Protein AF-A0A8S8YJP7-F1 (afdb_monomer_lite)

Structure (mmCIF, N/CA/C/O backbone):
data_AF-A0A8S8YJP7-F1
#
_entry.id   AF-A0A8S8YJP7-F1
#
loop_
_atom_site.group_PDB
_atom_site.id
_atom_site.type_symbol
_atom_site.label_atom_id
_atom_site.label_alt_id
_atom_site.label_comp_id
_atom_site.label_asym_id
_atom_site.label_entity_id
_atom_site.label_seq_id
_atom_site.pdbx_PDB_ins_code
_atom_site.Cartn_x
_atom_site.Cartn_y
_atom_site.Cartn_z
_atom_site.occupancy
_atom_site.B_iso_or_equiv
_atom_site.auth_seq_id
_atom_site.auth_comp_id
_atom_site.auth_asym_id
_atom_site.auth_atom_id
_atom_site.pdbx_PDB_model_num
ATOM 1 N N . MET A 1 1 ? -20.385 4.324 0.993 1.00 85.31 1 MET A N 1
ATOM 2 C CA . MET A 1 1 ? -20.372 3.186 0.046 1.00 85.31 1 MET A CA 1
ATOM 3 C C . MET A 1 1 ? -21.591 2.316 0.302 1.00 85.31 1 MET A C 1
ATOM 5 O O . MET A 1 1 ? -22.178 2.442 1.375 1.00 85.31 1 MET A O 1
ATOM 9 N N . LYS A 1 2 ? -21.982 1.485 -0.664 1.00 89.69 2 LYS A N 1
ATOM 10 C CA . LYS A 1 2 ? -23.084 0.523 -0.528 1.00 89.69 2 LYS A CA 1
ATOM 11 C C . LYS A 1 2 ? -22.597 -0.898 -0.777 1.00 89.69 2 LYS A C 1
ATOM 13 O O . LYS A 1 2 ? -21.467 -1.079 -1.231 1.00 89.69 2 LYS A O 1
ATOM 18 N N . ILE A 1 3 ? -23.437 -1.878 -0.471 1.00 89.50 3 ILE A N 1
ATOM 19 C CA . ILE A 1 3 ? -23.124 -3.296 -0.626 1.00 89.50 3 ILE A CA 1
ATOM 20 C C . ILE A 1 3 ? -24.156 -3.905 -1.578 1.00 89.50 3 ILE A C 1
ATOM 22 O O . ILE A 1 3 ? -25.351 -3.655 -1.428 1.00 89.50 3 ILE A O 1
ATOM 26 N N . ASP A 1 4 ? -23.706 -4.636 -2.595 1.00 90.12 4 ASP A N 1
ATOM 27 C CA . ASP A 1 4 ? -24.609 -5.375 -3.484 1.00 90.12 4 ASP A CA 1
ATOM 28 C C . ASP A 1 4 ? -25.004 -6.747 -2.903 1.00 90.12 4 ASP A C 1
ATOM 30 O O . ASP A 1 4 ? -24.556 -7.153 -1.829 1.00 90.12 4 ASP A O 1
ATOM 34 N N . GLN A 1 5 ? -25.866 -7.472 -3.618 1.00 87.62 5 GLN A N 1
ATOM 35 C CA . GLN A 1 5 ? -26.376 -8.783 -3.194 1.00 87.62 5 GLN A CA 1
ATOM 36 C C . GLN A 1 5 ? -25.282 -9.861 -3.079 1.00 87.62 5 GLN A C 1
ATOM 38 O O . GLN A 1 5 ? -25.470 -10.853 -2.379 1.00 87.62 5 GLN A O 1
ATOM 43 N N . GLU A 1 6 ? -24.126 -9.660 -3.718 1.00 89.00 6 GLU A N 1
ATOM 44 C CA . GLU A 1 6 ? -22.964 -10.556 -3.654 1.00 89.00 6 GLU A CA 1
ATOM 45 C C . GLU A 1 6 ? -21.986 -10.166 -2.533 1.00 89.00 6 GLU A C 1
ATOM 47 O O . GLU A 1 6 ? -20.863 -10.674 -2.454 1.00 89.00 6 GLU A O 1
ATOM 52 N N . ALA A 1 7 ? -22.407 -9.254 -1.653 1.00 89.88 7 ALA A N 1
ATOM 53 C CA . ALA A 1 7 ? -21.596 -8.668 -0.601 1.00 89.88 7 ALA A CA 1
ATOM 54 C C . ALA A 1 7 ? -20.347 -7.941 -1.131 1.00 89.88 7 ALA A C 1
ATOM 56 O O . ALA A 1 7 ? -19.315 -7.895 -0.459 1.00 89.88 7 ALA A O 1
ATOM 57 N N . ARG A 1 8 ? -20.407 -7.358 -2.333 1.00 91.19 8 ARG A N 1
ATOM 58 C CA . ARG A 1 8 ? -19.328 -6.526 -2.874 1.00 91.19 8 ARG A CA 1
ATOM 59 C C . ARG A 1 8 ? -19.568 -5.059 -2.545 1.00 91.19 8 ARG A C 1
ATOM 61 O O . ARG A 1 8 ? -20.683 -4.543 -2.610 1.00 91.19 8 ARG A O 1
ATOM 68 N N . LEU A 1 9 ? -18.486 -4.368 -2.219 1.00 91.62 9 LEU A N 1
ATOM 69 C CA . LEU A 1 9 ? -18.468 -2.942 -1.957 1.00 91.62 9 LEU A CA 1
ATOM 70 C C . LEU A 1 9 ? -18.620 -2.168 -3.273 1.00 91.62 9 LEU A C 1
ATOM 72 O O . LEU A 1 9 ? -17.829 -2.328 -4.204 1.00 91.62 9 LEU A O 1
ATOM 76 N N . ARG A 1 10 ? -19.629 -1.300 -3.343 1.00 91.19 10 ARG A N 1
ATOM 77 C CA . ARG A 1 10 ? -19.978 -0.514 -4.531 1.00 91.19 10 ARG A CA 1
ATOM 78 C C . ARG A 1 10 ? -20.112 0.973 -4.217 1.00 91.19 10 ARG A C 1
ATOM 80 O O . ARG A 1 10 ? -20.372 1.394 -3.084 1.00 91.19 10 ARG A O 1
ATOM 87 N N . HIS A 1 11 ? -19.971 1.778 -5.267 1.00 87.75 11 HIS A N 1
ATOM 88 C CA . HIS A 1 11 ? -20.321 3.193 -5.229 1.00 87.75 11 HIS A CA 1
ATOM 89 C C . HIS A 1 11 ? -21.829 3.381 -4.971 1.00 87.75 11 HIS A C 1
ATOM 91 O O . HIS A 1 11 ? -22.637 2.491 -5.231 1.00 87.75 11 HIS A O 1
ATOM 97 N N . ALA A 1 12 ? -22.222 4.550 -4.459 1.00 86.06 12 ALA A N 1
ATOM 98 C CA . ALA A 1 12 ? -23.586 4.782 -3.972 1.00 86.06 12 ALA A CA 1
ATOM 99 C C . ALA A 1 12 ? -24.686 4.698 -5.049 1.00 86.06 12 ALA A C 1
ATOM 101 O O . ALA A 1 12 ? -25.833 4.387 -4.714 1.00 86.06 12 ALA A O 1
ATOM 102 N N . ASN A 1 13 ? -24.324 4.948 -6.311 1.00 87.00 13 ASN A N 1
ATOM 103 C CA . ASN A 1 13 ? -25.238 4.960 -7.456 1.00 87.00 13 ASN A CA 1
ATOM 104 C C . ASN A 1 13 ? -25.323 3.599 -8.171 1.00 87.00 13 ASN A C 1
ATOM 106 O O . ASN A 1 13 ? -25.992 3.500 -9.196 1.00 87.00 13 ASN A O 1
ATOM 110 N N . PHE A 1 14 ? -24.662 2.554 -7.657 1.00 87.06 14 PHE A N 1
ATOM 111 C CA . PHE A 1 14 ? -24.695 1.235 -8.283 1.00 87.06 14 PHE A CA 1
ATOM 112 C C . PHE A 1 14 ? -26.108 0.626 -8.193 1.00 87.06 14 PHE A C 1
ATOM 114 O O . PHE A 1 14 ? -26.646 0.527 -7.083 1.00 87.06 14 PHE A O 1
ATOM 121 N N . PRO A 1 15 ? -26.716 0.204 -9.318 1.00 88.19 15 PRO A N 1
ATOM 122 C CA . PRO A 1 15 ? -28.033 -0.426 -9.309 1.00 88.19 15 PRO A CA 1
ATOM 123 C C . PRO A 1 15 ? -28.044 -1.698 -8.455 1.00 88.19 15 PRO A C 1
ATOM 125 O O . PRO A 1 15 ? -27.171 -2.548 -8.594 1.00 88.19 15 PRO A O 1
ATOM 128 N N . GLY A 1 16 ? -29.031 -1.837 -7.569 1.00 83.44 16 GLY A N 1
ATOM 129 C CA . GLY A 1 16 ? -29.156 -3.013 -6.699 1.00 83.44 16 GLY A CA 1
ATOM 130 C C . GLY A 1 16 ? -28.185 -3.055 -5.512 1.00 83.44 16 GLY A C 1
ATOM 131 O O . GLY A 1 16 ? -28.174 -4.047 -4.788 1.00 83.44 16 GLY A O 1
ATOM 132 N N . ALA A 1 17 ? -27.390 -2.000 -5.285 1.00 85.25 17 ALA A N 1
ATOM 133 C CA . ALA A 1 17 ? -26.636 -1.849 -4.046 1.00 85.25 17 ALA A CA 1
ATOM 134 C C . ALA A 1 17 ? -27.505 -1.204 -2.956 1.00 85.25 17 ALA A C 1
ATOM 136 O O . ALA A 1 17 ? -28.080 -0.123 -3.141 1.00 85.25 17 ALA A O 1
ATOM 137 N N . GLU A 1 18 ? -27.548 -1.849 -1.796 1.00 80.94 18 GLU A N 1
ATOM 138 C CA . GLU A 1 18 ? -28.349 -1.459 -0.639 1.00 80.94 18 GLU A CA 1
ATOM 139 C C . GLU A 1 18 ? -27.462 -1.238 0.600 1.00 80.94 18 GLU A C 1
ATOM 141 O O . GLU A 1 18 ? -26.249 -1.473 0.593 1.00 80.94 18 GLU A O 1
ATOM 146 N N . GLY A 1 19 ? -28.062 -0.702 1.665 1.00 77.12 19 GLY A N 1
ATOM 147 C CA . GLY A 1 19 ? -27.369 -0.396 2.917 1.00 77.12 19 GLY A CA 1
ATOM 148 C C . GLY A 1 19 ? -26.416 0.802 2.844 1.00 77.12 19 GLY A C 1
ATOM 149 O O . GLY A 1 19 ? -26.355 1.537 1.856 1.00 77.12 19 GLY A O 1
ATOM 150 N N . SER A 1 20 ? -25.676 1.018 3.930 1.00 79.81 20 SER A N 1
ATOM 151 C CA . SER A 1 20 ? -24.640 2.044 4.029 1.00 79.81 20 SER A CA 1
ATOM 152 C C . SER A 1 20 ? -23.468 1.540 4.862 1.00 79.81 20 SER A C 1
ATOM 154 O O . SER A 1 20 ? -23.645 0.989 5.946 1.00 79.81 20 SER A O 1
ATOM 156 N N . LEU A 1 21 ? -22.261 1.733 4.331 1.00 83.88 21 LEU A N 1
ATOM 157 C CA . LEU A 1 21 ? -21.011 1.364 4.985 1.00 83.88 21 LEU A CA 1
ATOM 158 C C . LEU A 1 21 ? -20.074 2.573 5.039 1.00 83.88 21 LEU A C 1
ATOM 160 O O . LEU A 1 21 ? -19.832 3.234 4.014 1.00 83.88 21 LEU A O 1
ATOM 164 N N . PHE A 1 22 ? -19.555 2.852 6.237 1.00 86.38 22 PHE A N 1
ATOM 165 C CA . PHE A 1 22 ? -18.588 3.917 6.485 1.00 86.38 22 PHE A CA 1
ATOM 166 C C . PHE A 1 22 ? -17.176 3.334 6.579 1.00 86.38 22 PHE A C 1
ATOM 168 O O . PHE A 1 22 ? -16.867 2.609 7.517 1.00 86.38 22 PHE A O 1
ATOM 175 N N . LEU A 1 23 ? -16.327 3.658 5.600 1.00 86.75 23 LEU A N 1
ATOM 176 C CA . LEU A 1 23 ? -14.960 3.129 5.509 1.00 86.75 23 LEU A CA 1
ATOM 177 C C . LEU A 1 23 ? -13.961 3.862 6.422 1.00 86.75 23 LEU A C 1
ATOM 179 O O . LEU A 1 23 ? -13.002 3.267 6.906 1.00 86.75 23 LEU A O 1
ATOM 183 N N . GLY A 1 24 ? -14.167 5.162 6.644 1.00 86.94 24 GLY A N 1
ATOM 184 C CA . GLY A 1 24 ? -13.108 6.042 7.141 1.00 86.94 24 GLY A CA 1
ATOM 185 C C . GLY A 1 24 ? -12.078 6.376 6.052 1.00 86.94 24 GLY A C 1
ATOM 186 O O . GLY A 1 24 ? -12.040 5.753 4.992 1.00 86.94 24 GLY A O 1
ATOM 187 N N . ASP A 1 25 ? -11.252 7.385 6.310 1.00 88.25 25 ASP A N 1
ATOM 188 C CA . ASP A 1 25 ? -10.261 7.906 5.360 1.00 88.25 25 ASP A CA 1
ATOM 189 C C . ASP A 1 25 ? -9.111 6.922 5.099 1.00 88.25 25 ASP A C 1
ATOM 191 O O . ASP A 1 25 ? -8.724 6.734 3.952 1.00 88.25 25 ASP A O 1
ATOM 195 N N . VAL A 1 26 ? -8.618 6.234 6.136 1.00 91.12 26 VAL A N 1
ATOM 196 C CA . VAL A 1 26 ? -7.535 5.241 6.003 1.00 91.12 26 VAL A CA 1
ATOM 197 C C . VAL A 1 26 ? -7.935 4.103 5.064 1.00 91.12 26 VAL A C 1
ATOM 199 O O . VAL A 1 26 ? -7.168 3.739 4.179 1.00 91.12 26 VAL A O 1
ATOM 202 N N . THR A 1 27 ? -9.131 3.533 5.231 1.00 91.81 27 THR A N 1
ATOM 203 C CA . THR A 1 27 ? -9.590 2.444 4.359 1.00 91.81 27 THR A CA 1
ATOM 204 C C . THR A 1 27 ? -9.899 2.944 2.955 1.00 91.81 27 THR A C 1
ATOM 206 O O . THR A 1 27 ? -9.556 2.264 1.995 1.00 91.81 27 THR A O 1
ATOM 209 N N . ASP A 1 28 ? -10.517 4.118 2.815 1.00 91.00 28 ASP A N 1
ATOM 210 C CA . ASP A 1 28 ? -10.797 4.691 1.497 1.00 91.00 28 ASP A CA 1
ATOM 211 C C . ASP A 1 28 ? -9.503 4.961 0.707 1.00 91.00 28 ASP A C 1
ATOM 213 O O . ASP A 1 28 ? -9.401 4.571 -0.456 1.00 91.00 28 ASP A O 1
ATOM 217 N N . ALA A 1 29 ? -8.480 5.531 1.353 1.00 92.62 29 ALA A N 1
ATOM 218 C CA . ALA A 1 29 ? -7.157 5.716 0.761 1.00 92.62 29 ALA A CA 1
ATOM 219 C C . ALA A 1 29 ? -6.496 4.372 0.417 1.00 92.62 29 ALA A C 1
ATOM 221 O O . ALA A 1 29 ? -6.006 4.198 -0.695 1.00 92.62 29 ALA A O 1
ATOM 222 N N . LEU A 1 30 ? -6.554 3.391 1.322 1.00 93.88 30 LEU A N 1
ATOM 223 C CA . LEU A 1 30 ? -5.968 2.066 1.106 1.00 93.88 30 LEU A CA 1
ATOM 224 C C . LEU A 1 30 ? -6.567 1.355 -0.113 1.00 93.88 30 LEU A C 1
ATOM 226 O O . LEU A 1 30 ? -5.824 0.775 -0.899 1.00 93.88 30 LEU A O 1
ATOM 230 N N . LEU A 1 31 ? -7.888 1.428 -0.303 1.00 92.38 31 LEU A N 1
ATOM 231 C CA . LEU A 1 31 ? -8.544 0.846 -1.476 1.00 92.38 31 LEU A CA 1
ATOM 232 C C . LEU A 1 31 ? -8.089 1.514 -2.780 1.00 92.38 31 LEU A C 1
ATOM 234 O O . LEU A 1 31 ? -7.896 0.828 -3.775 1.00 92.38 31 LEU A O 1
ATOM 238 N N . ARG A 1 32 ? -7.853 2.832 -2.776 1.00 89.19 32 ARG A N 1
ATOM 239 C CA . ARG A 1 32 ? -7.315 3.542 -3.950 1.00 89.19 32 ARG A CA 1
ATOM 240 C C . ARG A 1 32 ? -5.865 3.153 -4.241 1.00 89.19 32 ARG A C 1
ATOM 242 O O . ARG A 1 32 ? -5.512 2.973 -5.401 1.00 89.19 32 ARG A O 1
ATOM 249 N N . CYS A 1 33 ? -5.043 3.002 -3.202 1.00 89.94 33 CYS A N 1
ATOM 250 C CA . CYS A 1 33 ? -3.636 2.609 -3.325 1.00 89.94 33 CYS A CA 1
ATOM 251 C C . CYS A 1 33 ? -3.453 1.143 -3.742 1.00 89.94 33 CYS A C 1
ATOM 253 O O . CYS A 1 33 ? -2.422 0.800 -4.311 1.00 89.94 33 CYS A O 1
ATOM 255 N N . PHE A 1 34 ? -4.432 0.274 -3.474 1.00 88.94 34 PHE A N 1
ATOM 256 C CA . PHE A 1 34 ? -4.350 -1.142 -3.839 1.00 88.94 34 PHE A CA 1
ATOM 257 C C . PHE A 1 34 ? -4.372 -1.365 -5.365 1.00 88.94 34 PHE A C 1
ATOM 259 O O . PHE A 1 34 ? -3.843 -2.362 -5.848 1.00 88.94 34 PHE A O 1
ATOM 266 N N . GLY A 1 35 ? -4.908 -0.411 -6.136 1.00 82.06 35 GLY A N 1
ATOM 267 C CA . GLY A 1 35 ? -4.843 -0.414 -7.599 1.00 82.06 35 GLY A CA 1
ATOM 268 C C . GLY A 1 35 ? -5.939 -1.253 -8.260 1.00 82.06 35 GLY A C 1
ATOM 269 O O . GLY A 1 35 ? -7.102 -1.186 -7.872 1.00 82.06 35 GLY A O 1
ATOM 270 N N . ALA A 1 36 ? -5.595 -2.004 -9.308 1.00 80.31 36 ALA A N 1
ATOM 271 C CA . ALA A 1 36 ? -6.556 -2.843 -10.022 1.00 80.31 36 ALA A CA 1
ATOM 272 C C . ALA A 1 36 ? -6.877 -4.102 -9.208 1.00 80.31 36 ALA A C 1
ATOM 274 O O . ALA A 1 36 ? -6.028 -4.968 -9.015 1.00 80.31 36 ALA A O 1
ATOM 275 N N . HIS A 1 37 ? -8.119 -4.212 -8.749 1.00 83.69 37 HIS A N 1
ATOM 276 C CA . HIS A 1 37 ? -8.583 -5.334 -7.946 1.00 83.69 37 HIS A CA 1
ATOM 277 C C . HIS A 1 37 ? -10.044 -5.656 -8.250 1.00 83.69 37 HIS A C 1
ATOM 279 O O . HIS A 1 37 ? -10.804 -4.810 -8.732 1.00 83.69 37 HIS A O 1
ATOM 285 N N . GLU A 1 38 ? -10.474 -6.872 -7.916 1.00 82.06 38 GLU A N 1
ATOM 286 C CA . GLU A 1 38 ? -11.906 -7.154 -7.866 1.00 82.06 38 GLU A CA 1
ATOM 287 C C . GLU A 1 38 ? -12.594 -6.254 -6.830 1.00 82.06 38 GLU A C 1
ATOM 289 O O . GLU A 1 38 ? -11.974 -5.900 -5.822 1.00 82.06 38 GLU A O 1
ATOM 294 N N . PRO A 1 39 ? -13.881 -5.900 -7.013 1.00 88.12 39 PRO A N 1
ATOM 295 C CA . PRO A 1 39 ? -14.633 -5.159 -6.008 1.00 88.12 39 PRO A CA 1
ATOM 296 C C . PRO A 1 39 ? -14.437 -5.767 -4.605 1.00 88.12 39 PRO A C 1
ATOM 298 O O . PRO A 1 39 ? -14.634 -6.978 -4.447 1.00 88.12 39 PRO A O 1
ATOM 301 N N . PRO A 1 40 ? -14.045 -4.974 -3.590 1.00 92.69 40 PRO A N 1
ATOM 302 C CA . PRO A 1 40 ? -13.776 -5.493 -2.254 1.00 92.69 40 PRO A CA 1
ATOM 303 C C . PRO A 1 40 ? -14.992 -6.234 -1.699 1.00 92.69 40 PRO A C 1
ATOM 305 O O . PRO A 1 40 ? -16.124 -5.780 -1.860 1.00 92.69 40 PRO A O 1
ATOM 308 N N . ARG A 1 41 ? -14.779 -7.378 -1.055 1.00 93.25 41 ARG A N 1
ATOM 309 C CA . ARG A 1 41 ? -15.850 -8.210 -0.504 1.00 93.25 41 ARG A CA 1
ATOM 310 C C . ARG A 1 41 ? -16.044 -7.910 0.977 1.00 93.25 41 ARG A C 1
ATOM 312 O O . ARG A 1 41 ? -15.100 -7.985 1.755 1.00 93.25 41 ARG A O 1
ATOM 319 N N . VAL A 1 42 ? -17.271 -7.610 1.375 1.00 92.19 42 VAL A N 1
ATOM 320 C CA . VAL A 1 42 ? -17.671 -7.445 2.772 1.00 92.19 42 VAL A CA 1
ATOM 321 C C . VAL A 1 42 ? -18.028 -8.823 3.326 1.00 92.19 42 VAL A C 1
ATOM 323 O O . VAL A 1 42 ? -18.990 -9.445 2.887 1.00 92.19 42 VAL A O 1
ATOM 326 N N . THR A 1 43 ? -17.232 -9.340 4.259 1.00 89.44 43 THR A N 1
ATOM 327 C CA . THR A 1 43 ? -17.459 -10.666 4.861 1.00 89.44 43 THR A CA 1
ATOM 328 C C . THR A 1 43 ? -18.319 -10.602 6.116 1.00 89.44 43 THR A C 1
ATOM 330 O O . THR A 1 43 ? -18.990 -11.576 6.440 1.00 89.44 43 THR A O 1
ATOM 333 N N . GLU A 1 44 ? -18.329 -9.459 6.802 1.00 86.12 44 GLU A N 1
ATOM 334 C CA . GLU A 1 44 ? -19.226 -9.187 7.926 1.00 86.12 44 GLU A CA 1
ATOM 335 C C . GLU A 1 44 ? -19.964 -7.877 7.659 1.00 86.12 44 GLU A C 1
ATOM 337 O O . GLU A 1 44 ? -19.338 -6.821 7.524 1.00 86.12 44 GLU A O 1
ATOM 342 N N . LEU A 1 45 ? -21.290 -7.971 7.517 1.00 80.75 45 LEU A N 1
ATOM 343 C CA . LEU A 1 45 ? -22.147 -6.832 7.209 1.00 80.75 45 LEU A CA 1
ATOM 344 C C . LEU A 1 45 ? -22.341 -5.946 8.445 1.00 80.75 45 LEU A C 1
ATOM 346 O O . LEU A 1 45 ? -22.471 -6.467 9.557 1.00 80.75 45 LEU A O 1
ATOM 350 N N . PRO A 1 46 ? -22.442 -4.621 8.258 1.00 81.12 46 PRO A N 1
ATOM 351 C CA . PRO A 1 46 ? -22.795 -3.733 9.348 1.00 81.12 46 PRO A CA 1
ATOM 352 C C . PRO A 1 46 ? -24.192 -4.059 9.881 1.00 81.12 46 PRO A C 1
ATOM 354 O O . PRO A 1 46 ? -25.154 -4.184 9.123 1.00 81.12 46 PRO A O 1
ATOM 357 N N . GLY A 1 47 ? -24.294 -4.183 11.205 1.00 77.88 47 GLY A N 1
ATOM 358 C CA . GLY A 1 47 ? -25.571 -4.203 11.915 1.00 77.88 47 GLY A CA 1
ATOM 359 C C . GLY A 1 47 ? -26.093 -2.780 12.129 1.00 77.88 47 GLY A C 1
ATOM 360 O O . GLY A 1 47 ? -26.052 -1.937 11.238 1.00 77.88 47 GLY A O 1
ATOM 361 N N . PHE A 1 48 ? -26.543 -2.474 13.348 1.00 75.38 48 PHE A N 1
ATOM 362 C CA . PHE A 1 48 ? -26.904 -1.097 13.715 1.00 75.38 48 PHE A CA 1
ATOM 363 C C . PHE A 1 48 ? -25.693 -0.144 13.686 1.00 75.38 48 PHE A C 1
ATOM 365 O O . PHE A 1 48 ? -25.815 1.021 13.314 1.00 75.38 48 PHE A O 1
ATOM 372 N N . ASP A 1 49 ? -24.514 -0.649 14.059 1.00 78.00 49 ASP A N 1
ATOM 373 C CA . ASP A 1 49 ? -23.255 0.093 13.995 1.00 78.00 49 ASP A CA 1
ATOM 374 C C . ASP A 1 49 ? -22.631 -0.041 12.598 1.00 78.00 49 ASP A C 1
ATOM 376 O O . ASP A 1 49 ? -22.006 -1.051 12.273 1.00 78.00 49 ASP A O 1
ATOM 380 N N . GLN A 1 50 ? -22.779 1.003 11.781 1.00 80.38 50 GLN A N 1
ATOM 381 C CA . GLN A 1 50 ? -22.260 1.061 10.406 1.00 80.38 50 GLN A CA 1
ATOM 382 C C . GLN A 1 50 ? -20.726 1.139 10.317 1.00 80.38 50 GLN A C 1
ATOM 384 O O . GLN A 1 50 ? -20.171 1.143 9.216 1.00 80.38 50 GLN A O 1
ATOM 389 N N . GLN A 1 51 ? -20.039 1.212 11.462 1.00 81.88 51 GLN A N 1
ATOM 390 C CA . GLN A 1 51 ? -18.579 1.192 11.572 1.00 81.88 51 GLN A CA 1
ATOM 391 C C . GLN A 1 51 ? -18.032 -0.199 11.907 1.00 81.88 51 GLN A C 1
ATOM 393 O O . GLN A 1 51 ? -16.820 -0.363 12.002 1.00 81.88 51 GLN A O 1
ATOM 398 N N . ARG A 1 52 ? -18.901 -1.194 12.127 1.00 87.88 52 ARG A N 1
ATOM 399 C CA . ARG A 1 52 ? -18.502 -2.586 12.346 1.00 87.88 52 ARG A CA 1
ATOM 400 C C . ARG A 1 52 ? -18.675 -3.380 11.072 1.00 87.88 52 ARG A C 1
ATOM 402 O O . ARG A 1 52 ? -19.798 -3.594 10.632 1.00 87.88 52 ARG A O 1
ATOM 409 N N . TRP A 1 53 ? -17.566 -3.790 10.483 1.00 91.00 53 TRP A N 1
ATOM 410 C CA . TRP A 1 53 ? -17.559 -4.593 9.269 1.00 91.00 53 TRP A CA 1
ATOM 411 C C . TRP A 1 53 ? -16.187 -5.231 9.077 1.00 91.00 53 TRP A C 1
ATOM 413 O O . TRP A 1 53 ? -15.178 -4.749 9.599 1.00 91.00 53 TRP A O 1
ATOM 423 N N . ILE A 1 54 ? -16.150 -6.294 8.280 1.00 94.62 54 ILE A N 1
ATOM 424 C CA . ILE A 1 54 ? -14.907 -6.890 7.789 1.00 94.62 54 ILE A CA 1
ATOM 425 C C . ILE A 1 54 ? -14.921 -6.827 6.268 1.00 94.62 54 ILE A C 1
ATOM 427 O O . ILE A 1 54 ? -15.884 -7.254 5.629 1.00 94.62 54 ILE A O 1
ATOM 431 N N . LEU A 1 55 ? -13.850 -6.282 5.700 1.00 94.75 55 LEU A N 1
ATOM 432 C CA . LEU A 1 55 ? -13.638 -6.129 4.269 1.00 94.75 55 LEU A CA 1
ATOM 433 C C . LEU A 1 55 ? -12.404 -6.917 3.843 1.00 94.75 55 LEU A C 1
ATOM 435 O O . LEU A 1 55 ? -11.365 -6.859 4.498 1.00 94.75 55 LEU A O 1
ATOM 439 N N . VAL A 1 56 ? -12.503 -7.605 2.713 1.00 95.69 56 VAL A N 1
ATOM 440 C CA . VAL A 1 56 ? -11.385 -8.284 2.067 1.00 95.69 56 VAL A CA 1
ATOM 441 C C . VAL A 1 56 ? -11.211 -7.730 0.661 1.00 95.69 56 VAL A C 1
ATOM 443 O O . VAL A 1 56 ? -12.155 -7.698 -0.128 1.00 95.69 56 VAL A O 1
ATOM 446 N N . VAL A 1 57 ? -9.994 -7.303 0.348 1.00 95.25 57 VAL A N 1
ATOM 447 C CA . VAL A 1 57 ? -9.562 -6.962 -1.010 1.00 95.25 57 VAL A CA 1
ATOM 448 C C . VAL A 1 57 ? -8.302 -7.758 -1.318 1.00 95.25 57 VAL A C 1
ATOM 450 O O . VAL A 1 57 ? -7.445 -7.926 -0.451 1.00 95.25 57 VAL A O 1
ATOM 453 N N . SER A 1 58 ? -8.209 -8.301 -2.524 1.00 94.12 58 SER A N 1
ATOM 454 C CA . SER A 1 58 ? -7.079 -9.134 -2.924 1.00 94.12 58 SER A CA 1
ATOM 455 C C . SER A 1 58 ? -6.808 -9.035 -4.416 1.00 94.12 58 SER A C 1
ATOM 457 O O . SER A 1 58 ? -7.735 -8.881 -5.213 1.00 94.12 58 SER A O 1
ATOM 459 N N . ASP A 1 59 ? -5.539 -9.177 -4.767 1.00 92.56 59 ASP A N 1
ATOM 460 C CA . ASP A 1 59 ? -5.043 -9.488 -6.102 1.00 92.56 59 ASP A CA 1
ATOM 461 C C . ASP A 1 59 ? -4.372 -10.890 -6.046 1.00 92.56 59 ASP A C 1
ATOM 463 O O . ASP A 1 59 ? -4.420 -11.547 -4.997 1.00 92.56 59 ASP A O 1
ATOM 467 N N . PRO A 1 60 ? -3.789 -11.411 -7.141 1.00 90.88 60 PRO A N 1
ATOM 468 C CA . PRO A 1 60 ? -3.125 -12.717 -7.122 1.00 90.88 60 PRO A CA 1
ATOM 469 C C . PRO A 1 60 ? -1.925 -12.850 -6.162 1.00 90.88 60 PRO A C 1
ATOM 471 O O . PRO A 1 60 ? -1.565 -13.972 -5.811 1.00 90.88 60 PRO A O 1
ATOM 474 N N . GLU A 1 61 ? -1.294 -11.751 -5.741 1.00 91.62 61 GLU A N 1
ATOM 475 C CA . GLU A 1 61 ? -0.079 -11.748 -4.912 1.00 91.62 61 GLU A CA 1
ATOM 476 C C . GLU A 1 61 ? -0.332 -11.325 -3.458 1.00 91.62 61 GLU A C 1
ATOM 478 O O . GLU A 1 61 ? 0.372 -11.765 -2.541 1.00 91.62 61 GLU A O 1
ATOM 483 N N . VAL A 1 62 ? -1.306 -10.442 -3.237 1.00 94.44 62 VAL A N 1
ATOM 484 C CA . VAL A 1 62 ? -1.568 -9.775 -1.964 1.00 94.44 62 VAL A CA 1
ATOM 485 C C . VAL A 1 62 ? -3.040 -9.878 -1.596 1.00 94.44 62 VAL A C 1
ATOM 487 O O . VAL A 1 62 ? -3.935 -9.603 -2.388 1.00 94.44 62 VAL A O 1
ATOM 490 N N . SER A 1 63 ? -3.296 -10.188 -0.328 1.00 95.62 63 SER A N 1
ATOM 491 C CA . SER A 1 63 ? -4.618 -10.110 0.286 1.00 95.62 63 SER A CA 1
ATOM 492 C C . SER A 1 63 ? -4.582 -9.169 1.482 1.00 95.62 63 SER A C 1
ATOM 494 O O . SER A 1 63 ? -3.729 -9.296 2.364 1.00 95.62 63 SER A O 1
ATOM 496 N N . ILE A 1 64 ? -5.557 -8.269 1.554 1.00 96.25 64 ILE A N 1
ATOM 497 C CA . ILE A 1 64 ? -5.774 -7.358 2.672 1.00 96.25 64 ILE A CA 1
ATOM 498 C C . ILE A 1 64 ? -7.116 -7.668 3.313 1.00 96.25 64 ILE A C 1
ATOM 500 O O . ILE A 1 64 ? -8.159 -7.637 2.665 1.00 96.25 64 ILE A O 1
ATOM 504 N N . THR A 1 65 ? -7.084 -7.926 4.613 1.00 97.12 65 THR A N 1
ATOM 505 C CA . THR A 1 65 ? -8.274 -8.012 5.455 1.00 97.12 65 THR A CA 1
ATOM 506 C C . THR A 1 65 ? -8.304 -6.804 6.373 1.00 97.12 65 THR A C 1
ATOM 508 O O . THR A 1 65 ? -7.345 -6.550 7.102 1.00 97.12 65 THR A O 1
ATOM 511 N N . ILE A 1 66 ? -9.402 -6.062 6.330 1.00 95.62 66 ILE A N 1
ATOM 512 C CA . ILE A 1 66 ? -9.631 -4.878 7.145 1.00 95.62 66 ILE A CA 1
ATOM 513 C C . ILE A 1 66 ? -10.819 -5.176 8.039 1.00 95.62 66 ILE A C 1
ATOM 515 O O . ILE A 1 66 ? -11.939 -5.329 7.560 1.00 95.62 66 ILE A O 1
ATOM 519 N N . GLU A 1 67 ? -10.569 -5.248 9.334 1.00 94.44 67 GLU A N 1
ATOM 520 C CA . GLU A 1 67 ? -11.621 -5.315 10.334 1.00 94.44 67 GLU A CA 1
ATOM 521 C C . GLU A 1 67 ? -11.803 -3.931 10.947 1.00 94.44 67 GLU A C 1
ATOM 523 O O . GLU A 1 67 ? -10.868 -3.380 11.528 1.00 94.44 67 GLU A O 1
ATOM 528 N N . SER A 1 68 ? -13.004 -3.374 10.828 1.00 91.25 68 SER A N 1
ATOM 529 C CA . SER A 1 68 ? -13.356 -2.099 11.437 1.00 91.25 68 SER A CA 1
ATOM 530 C C . SER A 1 68 ? -14.226 -2.310 12.664 1.00 91.25 68 SER A C 1
ATOM 532 O O . SER A 1 68 ? -15.179 -3.093 12.658 1.00 91.25 68 SER A O 1
ATOM 534 N N . ARG A 1 69 ? -13.881 -1.612 13.746 1.00 87.81 69 ARG A N 1
ATOM 535 C CA . ARG A 1 69 ? -14.657 -1.565 14.987 1.00 87.81 69 ARG A CA 1
ATOM 536 C C . ARG A 1 69 ? -14.717 -0.127 15.489 1.00 87.81 69 ARG A C 1
ATOM 538 O O . ARG A 1 69 ? -13.730 0.599 15.416 1.00 87.81 69 ARG A O 1
ATOM 545 N N . SER A 1 70 ? -15.826 0.271 16.105 1.00 80.25 70 SER A N 1
ATOM 546 C CA . SER A 1 70 ? -15.872 1.531 16.856 1.00 80.25 70 SER A CA 1
ATOM 547 C C . SER A 1 70 ? -15.112 1.397 18.186 1.00 80.25 70 SER A C 1
ATOM 549 O O . SER A 1 70 ? -15.447 0.541 19.010 1.00 80.25 70 SER A O 1
ATOM 551 N N . TYR A 1 71 ? -14.117 2.259 18.436 1.00 70.19 71 TYR A N 1
ATOM 552 C CA . TYR A 1 71 ? -13.314 2.230 19.677 1.00 70.19 71 TYR A CA 1
ATOM 553 C C . TYR A 1 71 ? -13.697 3.312 20.705 1.00 70.19 71 TYR A C 1
ATOM 555 O O . TYR A 1 71 ? -13.266 3.274 21.864 1.00 70.19 71 TYR A O 1
ATOM 563 N N . TRP A 1 72 ? -14.545 4.267 20.315 1.00 69.50 72 TRP A N 1
ATOM 564 C CA . TRP A 1 72 ? -15.135 5.289 21.189 1.00 69.50 72 TRP A CA 1
ATOM 565 C C . TRP A 1 72 ? -16.420 5.860 20.569 1.00 69.50 72 TRP A C 1
ATOM 567 O O . TRP A 1 72 ? -16.751 5.540 19.440 1.00 69.50 72 TRP A O 1
ATOM 577 N N . GLY A 1 73 ? -17.202 6.650 21.313 1.00 65.19 73 GLY A N 1
ATOM 578 C CA . GLY A 1 73 ? -18.384 7.332 20.757 1.00 65.19 73 GLY A CA 1
ATOM 579 C C . GLY A 1 73 ? -19.570 6.4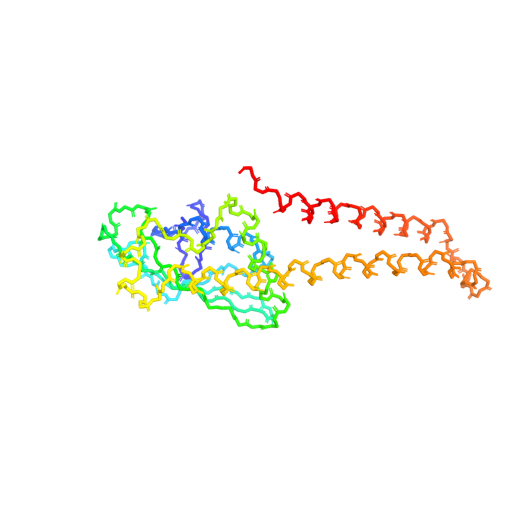39 20.349 1.00 65.19 73 GLY A C 1
ATOM 580 O O . GLY A 1 73 ? -20.503 6.948 19.742 1.00 65.19 73 GLY A O 1
ATOM 581 N N . MET A 1 74 ? -19.562 5.139 20.680 1.00 66.81 74 MET A N 1
ATOM 582 C CA . MET A 1 74 ? -20.663 4.188 20.410 1.00 66.81 74 MET A CA 1
ATOM 583 C C . MET A 1 74 ? -21.095 4.110 18.931 1.00 66.81 74 MET A C 1
ATOM 585 O O . MET A 1 74 ? -22.257 3.838 18.651 1.00 66.81 74 MET A O 1
ATOM 589 N N . GLY A 1 75 ? -20.196 4.398 17.986 1.00 62.66 75 GLY A N 1
ATOM 590 C CA . GLY A 1 75 ? -20.529 4.425 16.557 1.00 62.66 75 GLY A CA 1
ATOM 591 C C . GLY A 1 75 ? -21.323 5.662 16.098 1.00 62.66 75 GLY A C 1
ATOM 592 O O . GLY A 1 75 ? -21.644 5.773 14.917 1.00 62.66 75 GLY A O 1
ATOM 593 N N . LEU A 1 76 ? -21.603 6.625 16.990 1.00 65.56 76 LEU A N 1
ATOM 594 C CA . LEU A 1 76 ? -22.373 7.844 16.682 1.00 65.56 76 LEU A CA 1
ATOM 595 C C . LEU A 1 76 ? -21.553 8.925 15.965 1.00 65.56 76 LEU A C 1
ATOM 597 O O . LEU A 1 76 ? -22.112 9.871 15.417 1.00 65.56 76 LEU A O 1
ATOM 601 N N . LEU A 1 77 ? -20.225 8.812 15.992 1.00 67.56 77 LEU A N 1
ATOM 602 C CA . LEU A 1 77 ? -19.313 9.774 15.384 1.00 67.56 77 LEU A CA 1
ATOM 603 C C . LEU A 1 77 ? -18.566 9.099 14.243 1.00 67.56 77 LEU A C 1
ATOM 605 O O . LEU A 1 77 ? -17.924 8.081 14.459 1.00 67.56 77 LEU A O 1
ATOM 609 N N . SER A 1 78 ? -18.538 9.699 13.057 1.00 66.31 78 SER A N 1
ATOM 610 C CA . SER A 1 78 ? -17.815 9.187 11.878 1.00 66.31 78 SER A CA 1
ATOM 611 C C . SER A 1 78 ? -16.287 9.325 11.983 1.00 66.31 78 SER A C 1
ATOM 613 O O . SER A 1 78 ? -15.596 9.568 10.998 1.00 66.31 78 SER A O 1
ATOM 615 N N . THR A 1 79 ? -15.740 9.263 13.196 1.00 68.69 79 THR A N 1
ATOM 616 C CA . THR A 1 79 ? -14.326 9.519 13.488 1.00 68.69 79 THR A CA 1
ATOM 617 C C . THR A 1 79 ? -13.724 8.512 14.470 1.00 68.69 79 THR A C 1
ATOM 619 O O . THR A 1 79 ? -12.578 8.682 14.887 1.00 68.69 79 THR A O 1
ATOM 622 N N . CYS A 1 80 ? -14.476 7.468 14.838 1.00 70.69 80 CYS A N 1
ATOM 623 C CA . CYS A 1 80 ? -14.097 6.493 15.858 1.00 70.69 80 CYS A CA 1
ATOM 624 C C . CYS A 1 80 ? -13.755 5.094 15.331 1.00 70.69 80 CYS A C 1
ATOM 626 O O . CYS A 1 80 ? -13.874 4.117 16.071 1.00 70.69 80 CYS A O 1
ATOM 628 N N . PHE A 1 81 ? -13.241 5.016 14.103 1.00 78.75 81 PHE A N 1
ATOM 629 C CA . PHE A 1 81 ? -12.760 3.779 13.491 1.00 78.75 81 PHE A CA 1
ATOM 630 C C . PHE A 1 81 ? -11.472 3.284 14.153 1.00 78.75 81 PHE A C 1
ATOM 632 O O . PHE A 1 81 ? -10.480 4.009 14.242 1.00 78.75 81 PHE A O 1
ATOM 639 N N . LEU A 1 82 ? -11.485 2.033 14.600 1.00 87.00 82 LEU A N 1
ATOM 640 C CA . LEU A 1 82 ? -10.301 1.246 14.910 1.00 87.00 82 LEU A CA 1
ATOM 641 C C . LEU A 1 82 ? -10.219 0.145 13.866 1.00 87.00 82 LEU A C 1
ATOM 643 O O . LEU A 1 82 ? -10.887 -0.882 13.976 1.00 87.00 82 LEU A O 1
ATOM 647 N N . ASN A 1 83 ? -9.418 0.417 12.843 1.00 90.38 83 ASN A N 1
ATOM 648 C CA . ASN A 1 83 ? -9.187 -0.505 11.748 1.00 90.38 83 ASN A CA 1
ATOM 649 C C . ASN A 1 83 ? -7.994 -1.396 12.095 1.00 90.38 83 ASN A C 1
ATOM 651 O O . ASN A 1 83 ? -6.887 -0.903 12.307 1.00 90.38 83 ASN A O 1
ATOM 655 N N . SER A 1 84 ? -8.214 -2.705 12.137 1.00 92.00 84 SER A N 1
ATOM 656 C CA . SER A 1 84 ? -7.143 -3.694 12.100 1.00 92.00 84 SER A CA 1
ATOM 657 C C . SER A 1 84 ? -6.903 -4.073 10.645 1.00 92.00 84 SER A C 1
ATOM 659 O O . SER A 1 84 ? -7.796 -4.602 9.984 1.00 92.00 84 SER A O 1
ATOM 661 N N . ILE A 1 85 ? -5.716 -3.753 10.131 1.00 94.19 85 ILE A N 1
ATOM 662 C CA . ILE A 1 85 ? -5.335 -4.005 8.740 1.00 94.19 85 ILE A CA 1
ATOM 663 C C . ILE A 1 85 ? -4.331 -5.153 8.731 1.00 94.19 85 ILE A C 1
ATOM 665 O O . ILE A 1 85 ? -3.215 -5.022 9.231 1.00 94.19 85 ILE A O 1
ATOM 669 N N . LYS A 1 86 ? -4.722 -6.286 8.150 1.00 95.88 86 LYS A N 1
ATOM 670 C CA . LYS A 1 86 ? -3.862 -7.454 7.967 1.00 95.88 86 LYS A CA 1
ATOM 671 C C . LYS A 1 86 ? -3.534 -7.608 6.490 1.00 95.88 86 LYS A C 1
ATOM 673 O O . LYS A 1 86 ? -4.428 -7.866 5.692 1.00 95.88 86 LYS A O 1
ATOM 678 N N . ILE A 1 87 ? -2.254 -7.493 6.146 1.00 95.56 87 ILE A N 1
ATOM 679 C CA . ILE A 1 87 ? -1.751 -7.624 4.774 1.00 95.56 87 ILE A CA 1
ATOM 680 C C . ILE A 1 87 ? -0.929 -8.913 4.676 1.00 95.56 87 ILE A C 1
ATOM 682 O O . ILE A 1 87 ? 0.026 -9.107 5.429 1.00 95.56 87 ILE A O 1
ATOM 686 N N . VAL A 1 88 ? -1.289 -9.795 3.748 1.00 96.44 88 VAL A N 1
ATOM 687 C CA . VAL A 1 88 ? -0.599 -11.062 3.469 1.00 96.44 88 VAL A CA 1
ATOM 688 C C . VAL A 1 88 ? -0.116 -11.037 2.024 1.00 96.44 88 VAL A C 1
ATOM 690 O O . VAL A 1 88 ? -0.880 -10.674 1.142 1.00 96.44 88 VAL A O 1
ATOM 693 N N . GLY A 1 89 ? 1.146 -11.395 1.792 1.00 95.69 89 GLY A N 1
ATOM 694 C CA . GLY A 1 89 ? 1.802 -11.316 0.480 1.00 95.69 89 GLY A CA 1
ATOM 695 C C . GLY A 1 89 ? 3.303 -11.015 0.603 1.00 95.69 89 GLY A C 1
ATOM 696 O O . GLY A 1 89 ? 3.804 -10.956 1.733 1.00 95.69 89 GLY A O 1
ATOM 697 N N . PRO A 1 90 ? 4.031 -10.818 -0.509 1.00 96.19 90 PRO A N 1
ATOM 698 C CA . PRO A 1 90 ? 5.459 -10.477 -0.519 1.00 96.19 90 PRO A CA 1
ATOM 699 C C . PRO A 1 90 ? 5.778 -9.177 0.235 1.00 96.19 90 PRO A C 1
ATOM 701 O O . PRO A 1 90 ? 5.033 -8.204 0.133 1.00 96.19 90 PRO A O 1
ATOM 704 N N . LEU A 1 91 ? 6.882 -9.136 0.996 1.00 95.25 91 LEU A N 1
ATOM 705 C CA . LEU A 1 91 ? 7.216 -7.990 1.862 1.00 95.25 91 LEU A CA 1
ATOM 706 C C . LEU A 1 91 ? 7.285 -6.663 1.092 1.00 95.25 91 LEU A C 1
ATOM 708 O O . LEU A 1 91 ? 6.708 -5.684 1.556 1.00 95.25 91 LEU A O 1
ATOM 712 N N . ASN A 1 92 ? 7.926 -6.654 -0.077 1.00 93.56 92 ASN A N 1
ATOM 713 C CA . ASN A 1 92 ? 8.019 -5.493 -0.964 1.00 93.56 92 ASN A CA 1
ATOM 714 C C . ASN A 1 92 ? 6.633 -4.962 -1.352 1.00 93.56 92 ASN A C 1
ATOM 716 O O . ASN A 1 92 ? 6.353 -3.783 -1.158 1.00 93.56 92 ASN A O 1
ATOM 720 N N . ARG A 1 93 ? 5.711 -5.835 -1.777 1.00 92.56 93 ARG A N 1
ATOM 721 C CA . ARG A 1 93 ? 4.335 -5.437 -2.112 1.00 92.56 93 ARG A CA 1
ATOM 722 C C . ARG A 1 93 ? 3.586 -4.885 -0.897 1.00 92.56 93 ARG A C 1
ATOM 724 O O . ARG A 1 93 ? 2.933 -3.851 -1.003 1.00 92.56 93 ARG A O 1
ATOM 731 N N . ARG A 1 94 ? 3.713 -5.522 0.275 1.00 95.06 94 ARG A N 1
ATOM 732 C CA . ARG A 1 94 ? 3.073 -5.037 1.515 1.00 95.06 94 ARG A CA 1
ATOM 733 C C . ARG A 1 94 ? 3.593 -3.658 1.922 1.00 95.06 94 ARG A C 1
ATOM 735 O O . ARG A 1 94 ? 2.801 -2.773 2.230 1.00 95.06 94 ARG A O 1
ATOM 742 N N . ALA A 1 95 ? 4.912 -3.486 1.923 1.00 95.06 95 ALA A N 1
ATOM 743 C CA . ALA A 1 95 ? 5.572 -2.240 2.288 1.00 95.06 95 ALA A CA 1
ATOM 744 C C . ALA A 1 95 ? 5.249 -1.118 1.293 1.00 95.06 95 ALA A C 1
ATOM 746 O O . ALA A 1 95 ? 4.948 -0.003 1.707 1.00 95.06 95 ALA A O 1
ATOM 747 N N . ARG A 1 96 ? 5.208 -1.433 -0.008 1.00 93.00 96 ARG A N 1
ATOM 748 C CA . ARG A 1 96 ? 4.805 -0.502 -1.066 1.00 93.00 96 ARG A CA 1
ATOM 749 C C . ARG A 1 96 ? 3.392 0.038 -0.848 1.00 93.00 96 ARG A C 1
ATOM 751 O O . ARG A 1 96 ? 3.205 1.248 -0.856 1.00 93.00 96 ARG A O 1
ATOM 758 N N . ILE A 1 97 ? 2.426 -0.842 -0.578 1.00 94.38 97 ILE A N 1
ATOM 759 C CA . ILE A 1 97 ? 1.039 -0.448 -0.283 1.00 94.38 97 ILE A CA 1
ATOM 760 C C . ILE A 1 97 ? 0.973 0.458 0.953 1.00 94.38 97 ILE A C 1
ATOM 762 O O . ILE A 1 97 ? 0.239 1.443 0.957 1.00 94.38 97 ILE A O 1
ATOM 766 N N . VAL A 1 98 ? 1.739 0.143 2.002 1.00 94.56 98 VAL A N 1
ATOM 767 C CA . VAL A 1 98 ? 1.795 0.949 3.233 1.00 94.56 98 VAL A CA 1
ATOM 768 C C . VAL A 1 98 ? 2.423 2.326 2.986 1.00 94.56 98 VAL A C 1
ATOM 770 O O . VAL A 1 98 ? 1.897 3.325 3.477 1.00 94.56 98 VAL A O 1
ATOM 773 N N . PHE A 1 99 ? 3.501 2.393 2.202 1.00 92.94 99 PHE A N 1
ATOM 774 C CA . PHE A 1 99 ? 4.126 3.646 1.779 1.00 92.94 99 PHE A CA 1
ATOM 775 C C . PHE A 1 99 ? 3.152 4.510 0.965 1.00 92.94 99 PHE A C 1
ATOM 777 O O . PHE A 1 99 ? 2.938 5.675 1.299 1.00 92.94 99 PHE A O 1
ATOM 784 N N . ASP A 1 100 ? 2.504 3.928 -0.047 1.00 92.31 100 ASP A N 1
ATOM 785 C CA . ASP A 1 100 ? 1.552 4.639 -0.904 1.00 92.31 100 ASP A CA 1
ATOM 786 C C . ASP A 1 100 ? 0.321 5.111 -0.114 1.00 92.31 100 ASP A C 1
ATOM 788 O O . ASP A 1 100 ? -0.154 6.226 -0.327 1.00 92.31 100 ASP A O 1
ATOM 792 N N . LEU A 1 101 ? -0.158 4.316 0.851 1.00 93.69 101 LEU A N 1
ATOM 793 C CA . LEU A 1 101 ? -1.220 4.716 1.779 1.00 93.69 101 LEU A CA 1
ATOM 794 C C . LEU A 1 101 ? -0.814 5.940 2.608 1.00 93.69 101 LEU A C 1
ATOM 796 O O . LEU A 1 101 ? -1.587 6.892 2.709 1.00 93.69 101 LEU A O 1
ATOM 800 N N . ALA A 1 102 ? 0.373 5.917 3.218 1.00 92.06 102 ALA A N 1
ATOM 801 C CA . ALA A 1 102 ? 0.852 7.029 4.033 1.00 92.06 102 ALA A CA 1
ATOM 802 C C . ALA A 1 102 ? 0.992 8.314 3.200 1.00 92.06 102 ALA A C 1
ATOM 804 O O . ALA A 1 102 ? 0.547 9.377 3.636 1.00 92.06 102 ALA A O 1
ATOM 805 N N . ALA A 1 103 ? 1.521 8.197 1.978 1.00 89.94 103 ALA A N 1
ATOM 806 C CA . ALA A 1 103 ? 1.643 9.309 1.040 1.00 89.94 103 ALA A CA 1
ATOM 807 C C . ALA A 1 103 ? 0.274 9.863 0.604 1.00 89.94 103 ALA A C 1
ATOM 809 O O . ALA A 1 103 ? 0.070 11.075 0.598 1.00 89.94 103 ALA A O 1
ATOM 810 N N . ALA A 1 104 ? -0.687 8.993 0.277 1.00 90.62 104 ALA A N 1
ATOM 811 C CA . ALA A 1 104 ? -2.013 9.401 -0.187 1.00 90.62 104 ALA A CA 1
ATOM 812 C C . ALA A 1 104 ? -2.871 10.054 0.908 1.00 90.62 104 ALA A C 1
ATOM 814 O O . ALA A 1 104 ? -3.750 10.861 0.604 1.00 90.62 104 ALA A O 1
ATOM 815 N N . LEU A 1 105 ? -2.650 9.694 2.176 1.00 89.31 105 LEU A N 1
ATOM 816 C CA . LEU A 1 105 ? -3.464 10.172 3.292 1.00 89.31 105 LEU A CA 1
ATOM 817 C C . LEU A 1 105 ? -3.102 11.603 3.733 1.00 89.31 105 LEU A C 1
ATOM 819 O O . LEU A 1 105 ? -3.934 12.272 4.344 1.00 89.31 105 LEU A O 1
ATOM 823 N N . GLY A 1 106 ? -1.876 12.070 3.468 1.00 83.62 106 GLY A N 1
ATOM 824 C CA . GLY A 1 106 ? -1.398 13.400 3.885 1.00 83.62 106 GLY A CA 1
ATOM 825 C C . GLY A 1 106 ? -1.275 13.589 5.406 1.00 83.62 106 GLY A C 1
ATOM 826 O O . GLY A 1 106 ? -1.081 14.700 5.888 1.00 83.62 106 GLY A O 1
ATOM 827 N N . ARG A 1 107 ? -1.414 12.506 6.178 1.00 87.44 107 ARG A N 1
ATOM 828 C CA . ARG A 1 107 ? -1.214 12.433 7.631 1.00 87.44 107 ARG A CA 1
ATOM 829 C C . ARG A 1 107 ? -0.762 11.026 8.007 1.00 87.44 107 ARG A C 1
ATOM 831 O O . ARG A 1 107 ? -0.977 10.079 7.255 1.00 87.44 107 ARG A O 1
ATOM 838 N N . ASN A 1 108 ? -0.247 10.868 9.219 1.00 89.00 108 ASN A N 1
ATOM 839 C CA . ASN A 1 108 ? 0.188 9.577 9.747 1.00 89.00 108 ASN A CA 1
ATOM 840 C C . ASN A 1 108 ? -1.002 8.608 9.947 1.00 89.00 108 ASN A C 1
ATOM 842 O O . ASN A 1 108 ? -1.894 8.900 10.757 1.00 89.00 108 ASN A O 1
ATOM 846 N N . PRO A 1 109 ? -1.047 7.445 9.261 1.00 88.81 109 PRO A N 1
ATOM 847 C CA . PRO A 1 109 ? -2.162 6.498 9.375 1.00 88.81 109 PRO A CA 1
ATOM 848 C C . PRO A 1 109 ? -2.338 5.894 10.777 1.00 88.81 109 PRO A C 1
ATOM 850 O O . PRO A 1 109 ? -3.462 5.589 11.173 1.00 88.81 109 PRO A O 1
ATOM 853 N N . TRP A 1 110 ? -1.248 5.759 11.542 1.00 88.75 110 TRP A N 1
ATOM 854 C CA . TRP A 1 110 ? -1.237 5.188 12.897 1.00 88.75 110 TRP A CA 1
ATOM 855 C C . TRP A 1 110 ? -1.694 6.166 13.990 1.00 88.75 110 TRP A C 1
ATOM 857 O O . TRP A 1 110 ? -1.867 5.774 15.147 1.00 88.75 110 TRP A O 1
ATOM 867 N N . GLU A 1 111 ? -1.885 7.449 13.667 1.00 88.06 111 GLU A N 1
ATOM 868 C CA . GLU A 1 111 ? -2.283 8.446 14.656 1.00 88.06 111 GLU A CA 1
ATOM 869 C C . GLU A 1 111 ? -3.764 8.325 15.017 1.00 88.06 111 GLU A C 1
ATOM 871 O O . GLU A 1 111 ? -4.667 8.771 14.306 1.00 88.06 111 GLU A O 1
ATOM 876 N N . ALA A 1 112 ? -4.020 7.751 16.191 1.00 85.19 112 ALA A N 1
ATOM 877 C CA . ALA A 1 112 ? -5.352 7.722 16.765 1.00 85.19 112 ALA A CA 1
ATOM 878 C C . ALA A 1 112 ? -5.780 9.115 17.253 1.00 85.19 112 ALA A C 1
ATOM 880 O O . ALA A 1 112 ? -5.061 9.770 18.013 1.00 85.19 112 ALA A O 1
ATOM 881 N N . LYS A 1 113 ? -7.024 9.510 16.947 1.00 83.19 113 LYS A N 1
ATOM 882 C CA . LYS A 1 113 ? -7.617 10.763 17.456 1.00 83.19 113 LYS A CA 1
ATOM 883 C C . LYS A 1 113 ? -7.622 10.851 18.982 1.00 83.19 113 LYS A C 1
ATOM 885 O O . LYS A 1 113 ? -7.486 11.934 19.541 1.00 83.19 113 LYS A O 1
ATOM 890 N N . TRP A 1 114 ? -7.779 9.715 19.667 1.00 85.31 114 TRP A N 1
ATOM 891 C CA . TRP A 1 114 ? -7.826 9.669 21.131 1.00 85.31 114 TRP A CA 1
ATOM 892 C C . TRP A 1 114 ? -6.910 8.576 21.688 1.00 85.31 114 TRP A C 1
ATOM 894 O O . TRP A 1 114 ? -7.336 7.452 21.963 1.00 85.31 114 TRP A O 1
ATOM 904 N N . LYS A 1 115 ? -5.628 8.934 21.845 1.00 85.25 115 LYS A N 1
ATOM 905 C CA . LYS A 1 115 ? -4.506 8.032 22.167 1.00 85.25 115 LYS A CA 1
ATOM 906 C C . LYS A 1 115 ? -4.755 7.147 23.394 1.00 85.25 115 LYS A C 1
ATOM 908 O O . LYS A 1 115 ? -4.542 5.943 23.326 1.00 85.25 115 LYS A O 1
ATOM 913 N N . ASN A 1 116 ? -5.298 7.702 24.480 1.00 85.62 116 ASN A N 1
ATOM 914 C CA . ASN A 1 116 ? -5.558 6.939 25.711 1.00 85.62 116 ASN A CA 1
ATOM 915 C C . ASN A 1 116 ? -6.616 5.838 25.519 1.00 85.62 116 ASN A C 1
ATOM 917 O O . ASN A 1 116 ? -6.487 4.747 26.068 1.00 85.62 116 ASN A O 1
ATOM 921 N N . ARG A 1 117 ? -7.674 6.107 24.739 1.00 84.44 117 ARG A N 1
ATOM 922 C CA . ARG A 1 117 ? -8.717 5.107 24.443 1.00 84.44 117 ARG A CA 1
ATOM 923 C C . ARG A 1 117 ? -8.226 4.070 23.446 1.00 84.44 117 ARG A C 1
ATOM 925 O O . ARG A 1 117 ? -8.582 2.907 23.587 1.00 84.44 117 ARG A O 1
ATOM 932 N N . PHE A 1 118 ? -7.409 4.488 22.482 1.00 85.50 118 PHE A N 1
ATOM 933 C CA . PHE A 1 118 ? -6.734 3.576 21.568 1.00 85.50 118 PHE A CA 1
ATOM 934 C C . PHE A 1 118 ? -5.864 2.588 22.348 1.00 85.50 118 PHE A C 1
ATOM 936 O O . PHE A 1 118 ? -6.156 1.399 22.315 1.00 85.50 118 PHE A O 1
ATOM 943 N N . ALA A 1 119 ? -4.924 3.079 23.162 1.00 87.50 119 ALA A N 1
ATOM 944 C CA . ALA A 1 119 ? -4.029 2.237 23.957 1.00 87.50 119 ALA A CA 1
ATOM 945 C C . ALA A 1 119 ? -4.785 1.297 24.909 1.00 87.50 119 ALA A C 1
ATOM 947 O O . ALA A 1 119 ? -4.432 0.130 25.041 1.00 87.50 119 ALA A O 1
ATOM 948 N N . LYS A 1 120 ? -5.880 1.765 25.527 1.00 87.50 120 LYS A N 1
ATOM 949 C CA . LYS A 1 120 ? -6.733 0.916 26.372 1.00 87.50 120 LYS A CA 1
ATOM 950 C C . LYS A 1 120 ? -7.390 -0.235 25.597 1.00 87.50 120 LYS A C 1
ATOM 952 O O . LYS A 1 120 ? -7.582 -1.303 26.168 1.00 87.50 120 LYS A O 1
ATOM 957 N N . ASN A 1 121 ? -7.776 -0.010 24.342 1.00 86.38 121 ASN A N 1
ATOM 958 C CA . ASN A 1 121 ? -8.504 -0.994 23.538 1.00 86.38 121 ASN A CA 1
ATOM 959 C C . ASN A 1 121 ? -7.584 -1.925 22.740 1.00 86.38 121 ASN A C 1
ATOM 961 O O . ASN A 1 121 ? -7.973 -3.058 22.474 1.00 86.38 121 ASN A O 1
ATOM 965 N N . THR A 1 122 ? -6.402 -1.457 22.334 1.00 86.62 122 THR A N 1
ATOM 966 C CA . THR A 1 122 ? -5.433 -2.251 21.564 1.00 86.62 122 THR A CA 1
ATOM 967 C C . THR A 1 122 ? -4.389 -2.921 22.449 1.00 86.62 122 THR A C 1
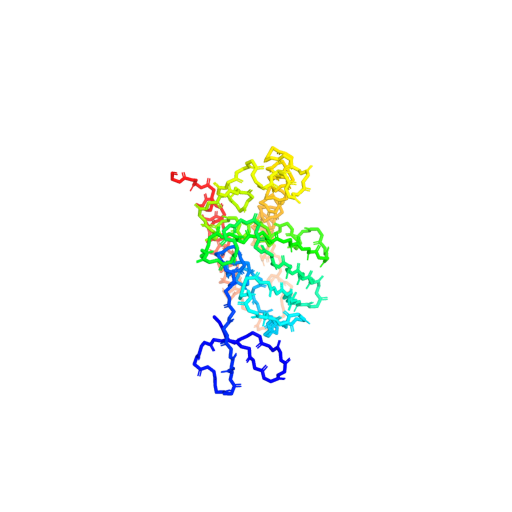ATOM 969 O O . THR A 1 122 ? -3.810 -3.920 22.041 1.00 86.62 122 THR A O 1
ATOM 972 N N . GLY A 1 123 ? -4.135 -2.383 23.646 1.00 89.69 123 GLY A N 1
ATOM 973 C CA . GLY A 1 123 ? -3.015 -2.802 24.489 1.00 89.69 123 GLY A CA 1
ATOM 974 C C . GLY A 1 123 ? -1.648 -2.380 23.942 1.00 89.69 123 GLY A C 1
ATOM 975 O O . GLY A 1 123 ? -0.637 -2.812 24.482 1.00 89.69 123 GLY A O 1
ATOM 976 N N . VAL A 1 124 ? -1.614 -1.551 22.892 1.00 87.06 124 VAL A N 1
ATOM 977 C CA . VAL A 1 124 ? -0.387 -1.100 22.223 1.00 87.06 124 VAL A CA 1
ATOM 978 C C . VAL A 1 124 ? -0.233 0.406 22.388 1.00 87.06 124 VAL A C 1
ATOM 980 O O . VAL A 1 124 ? -1.204 1.168 22.304 1.00 87.06 124 VAL A O 1
ATOM 983 N N . THR A 1 125 ? 0.993 0.855 22.631 1.00 86.56 125 THR A N 1
ATOM 984 C CA . THR A 1 125 ? 1.303 2.278 22.747 1.00 86.56 125 THR A CA 1
ATOM 985 C C . THR A 1 125 ? 1.353 2.955 21.376 1.00 86.56 125 THR A C 1
ATOM 987 O O . THR A 1 125 ? 1.616 2.339 20.345 1.00 86.56 125 THR A O 1
ATOM 990 N N . SER A 1 126 ? 1.134 4.273 21.353 1.00 85.00 126 SER A N 1
ATOM 991 C CA . SER A 1 126 ? 1.254 5.056 20.114 1.00 85.00 126 SER A CA 1
ATOM 992 C C . SER A 1 126 ? 2.671 5.023 19.528 1.00 85.00 126 SER A C 1
ATOM 994 O O . SER A 1 126 ? 2.818 5.250 18.331 1.00 85.00 126 SER A O 1
ATOM 996 N N . THR A 1 127 ? 3.691 4.791 20.359 1.00 89.12 127 THR A N 1
ATOM 997 C CA . THR A 1 127 ? 5.096 4.727 19.942 1.00 89.12 127 THR A CA 1
ATOM 998 C C . THR A 1 127 ? 5.400 3.407 19.242 1.00 89.12 127 THR A C 1
ATOM 1000 O O . THR A 1 127 ? 5.952 3.426 18.152 1.00 89.12 127 THR A O 1
ATOM 1003 N N . GLU A 1 128 ? 4.962 2.277 19.802 1.00 90.06 128 GLU A N 1
ATOM 1004 C CA . GLU A 1 128 ? 5.173 0.958 19.183 1.00 90.06 128 GLU A CA 1
ATOM 1005 C C . GLU A 1 128 ? 4.488 0.847 17.815 1.00 90.06 128 GLU A C 1
ATOM 1007 O O . GLU A 1 128 ? 5.043 0.265 16.886 1.00 90.06 128 GLU A O 1
ATOM 1012 N N . GLU A 1 129 ? 3.283 1.408 17.663 1.00 90.19 129 GLU A N 1
ATOM 1013 C CA . GLU A 1 129 ? 2.626 1.441 16.352 1.00 90.19 129 GLU A CA 1
ATOM 1014 C C . GLU A 1 129 ? 3.359 2.361 15.379 1.00 90.19 129 GLU A C 1
ATOM 1016 O O . GLU A 1 129 ? 3.576 1.976 14.233 1.00 90.19 129 GLU A O 1
ATOM 1021 N N . LYS A 1 130 ? 3.807 3.535 15.838 1.00 92.50 130 LYS A N 1
ATOM 1022 C CA . LYS A 1 130 ? 4.613 4.442 15.018 1.00 92.50 130 LYS A CA 1
ATOM 1023 C C . LYS A 1 130 ? 5.842 3.725 14.449 1.00 92.50 130 LYS A C 1
ATOM 1025 O O . LYS A 1 130 ? 6.025 3.736 13.239 1.00 92.50 130 LYS A O 1
ATOM 1030 N N . GLU A 1 131 ? 6.625 3.057 15.292 1.00 94.00 131 GLU A N 1
ATOM 1031 C CA . GLU A 1 131 ? 7.853 2.364 14.877 1.00 94.00 131 GLU A CA 1
ATOM 1032 C C . GLU A 1 131 ? 7.586 1.273 13.827 1.00 94.00 131 GLU A C 1
ATOM 1034 O O . GLU A 1 131 ? 8.304 1.175 12.833 1.00 94.00 131 GLU A O 1
ATOM 1039 N N . LYS A 1 132 ? 6.521 0.476 13.997 1.00 92.38 132 LYS A N 1
ATOM 1040 C CA . LYS A 1 132 ? 6.153 -0.567 13.022 1.00 92.38 132 LYS A CA 1
ATOM 1041 C C . LYS A 1 132 ? 5.739 0.014 11.674 1.00 92.38 132 LYS A C 1
ATOM 1043 O O . LYS A 1 132 ? 6.098 -0.537 10.633 1.00 92.38 132 LYS A O 1
ATOM 1048 N N . TRP A 1 133 ? 4.952 1.089 11.692 1.00 93.88 133 TRP A N 1
ATOM 1049 C CA . TRP A 1 133 ? 4.524 1.762 10.471 1.00 93.88 133 TRP A CA 1
ATOM 1050 C C . TRP A 1 133 ? 5.708 2.421 9.768 1.00 93.88 133 TRP A C 1
ATOM 1052 O O . TRP A 1 133 ? 5.888 2.198 8.574 1.00 93.88 133 TRP A O 1
ATOM 1062 N N . GLU A 1 134 ? 6.546 3.159 10.497 1.00 94.38 134 GLU A N 1
ATOM 1063 C CA . GLU A 1 134 ? 7.738 3.811 9.948 1.00 94.38 134 GLU A CA 1
ATOM 1064 C C . GLU A 1 134 ? 8.702 2.801 9.324 1.00 94.38 134 GLU A C 1
ATOM 1066 O O . GLU A 1 134 ? 9.151 3.026 8.204 1.00 94.38 134 GLU A O 1
ATOM 1071 N N . ALA A 1 135 ? 8.930 1.648 9.961 1.00 94.62 135 ALA A N 1
ATOM 1072 C CA . ALA A 1 135 ? 9.778 0.597 9.398 1.00 94.62 135 ALA A CA 1
ATOM 1073 C C . ALA A 1 135 ? 9.256 0.063 8.048 1.00 94.62 135 ALA A C 1
ATOM 1075 O O . ALA A 1 135 ? 10.035 -0.169 7.123 1.00 94.62 135 ALA A O 1
ATOM 1076 N N . LEU A 1 136 ? 7.937 -0.125 7.903 1.00 9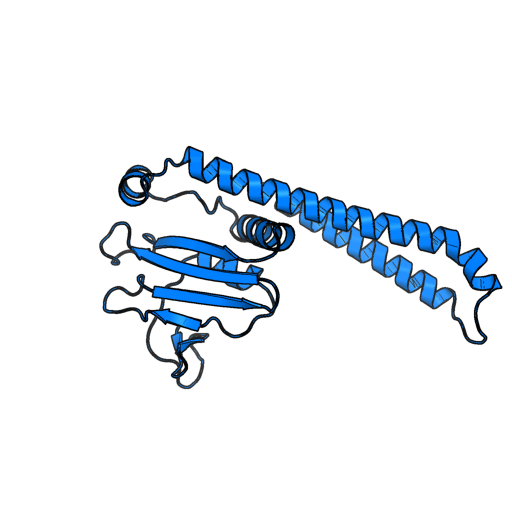3.81 136 LEU A N 1
ATOM 1077 C CA . LEU A 1 136 ? 7.336 -0.561 6.635 1.00 93.81 136 LEU A CA 1
ATOM 1078 C C . LEU A 1 136 ? 7.348 0.544 5.573 1.00 93.81 136 LEU A C 1
ATOM 1080 O O . LEU A 1 136 ? 7.577 0.251 4.400 1.00 93.81 136 LEU A O 1
ATOM 1084 N N . ILE A 1 137 ? 7.107 1.793 5.972 1.00 93.69 137 ILE A N 1
ATOM 1085 C CA . ILE A 1 137 ? 7.141 2.957 5.076 1.00 93.69 137 ILE A CA 1
ATOM 1086 C C . ILE A 1 137 ? 8.557 3.164 4.542 1.00 93.69 137 ILE A C 1
ATOM 1088 O O . ILE A 1 137 ? 8.730 3.347 3.339 1.00 93.69 137 ILE A O 1
ATOM 1092 N N . GLU A 1 138 ? 9.565 3.096 5.411 1.00 93.88 138 GLU A N 1
ATOM 1093 C CA . GLU A 1 138 ? 10.974 3.201 5.039 1.00 93.88 138 GLU A CA 1
ATOM 1094 C C . GLU A 1 138 ? 11.377 2.081 4.080 1.00 93.88 138 GLU A C 1
ATOM 1096 O O . GLU A 1 138 ? 11.901 2.363 3.006 1.00 93.88 138 GLU A O 1
ATOM 1101 N N . PHE A 1 139 ? 11.023 0.830 4.388 1.00 95.69 139 PHE A N 1
ATOM 1102 C CA . PHE A 1 139 ? 11.288 -0.281 3.476 1.00 95.69 139 PHE A CA 1
ATOM 1103 C C . PHE A 1 139 ? 10.629 -0.070 2.103 1.00 95.69 139 PHE A C 1
ATOM 1105 O O . PHE A 1 139 ? 11.265 -0.272 1.074 1.00 95.69 139 PHE A O 1
ATOM 1112 N N . GLY A 1 140 ? 9.358 0.347 2.066 1.00 93.88 140 GLY A N 1
ATOM 1113 C CA . GLY A 1 140 ? 8.626 0.576 0.815 1.00 93.88 140 GLY A CA 1
ATOM 1114 C C . GLY A 1 140 ? 9.175 1.749 -0.003 1.00 93.88 140 GLY A C 1
ATOM 1115 O O . GLY A 1 140 ? 9.164 1.703 -1.235 1.00 93.88 140 GLY A O 1
ATOM 1116 N N . ARG A 1 141 ? 9.683 2.785 0.674 1.00 91.94 141 ARG A N 1
ATOM 1117 C CA . ARG A 1 141 ? 10.392 3.912 0.057 1.00 91.94 141 ARG A CA 1
ATOM 1118 C C . ARG A 1 141 ? 11.696 3.448 -0.582 1.00 91.94 141 ARG A C 1
ATOM 1120 O O . ARG A 1 141 ? 11.963 3.787 -1.733 1.00 91.94 141 ARG A O 1
ATOM 1127 N N . ASP A 1 142 ? 12.497 2.694 0.160 1.00 93.62 142 ASP A N 1
ATOM 1128 C CA . ASP A 1 142 ? 13.817 2.261 -0.286 1.00 93.62 142 ASP A CA 1
ATOM 1129 C C . ASP A 1 142 ? 13.698 1.247 -1.436 1.00 93.62 142 ASP A C 1
ATOM 1131 O O . ASP A 1 142 ? 14.403 1.366 -2.435 1.00 93.62 142 ASP A O 1
ATOM 1135 N N . ASP A 1 143 ? 12.735 0.321 -1.367 1.00 93.25 143 ASP A N 1
ATOM 1136 C CA . ASP A 1 143 ? 12.395 -0.606 -2.457 1.00 93.25 143 ASP A CA 1
ATOM 1137 C C . ASP A 1 143 ? 11.970 0.134 -3.739 1.00 93.25 143 ASP A C 1
ATOM 1139 O O . ASP A 1 143 ? 12.450 -0.181 -4.835 1.00 93.25 143 ASP A O 1
ATOM 1143 N N . LEU A 1 144 ? 11.145 1.184 -3.613 1.00 91.12 144 LEU A N 1
ATOM 1144 C CA . LEU A 1 144 ? 10.794 2.034 -4.753 1.00 91.12 144 LEU A CA 1
ATOM 1145 C C . LEU A 1 144 ? 12.022 2.765 -5.301 1.00 91.12 144 LEU A C 1
ATOM 1147 O O . LEU A 1 144 ? 12.214 2.786 -6.515 1.00 91.12 144 LEU A O 1
ATOM 1151 N N . SER A 1 145 ? 12.845 3.369 -4.440 1.00 91.75 145 SER A N 1
ATOM 1152 C CA . SER A 1 145 ? 14.051 4.075 -4.886 1.00 91.75 145 SER A CA 1
ATOM 1153 C C . SER A 1 145 ? 14.978 3.137 -5.653 1.00 91.75 145 SER A C 1
ATOM 1155 O O . SER A 1 145 ? 15.427 3.486 -6.740 1.00 91.75 145 SER A O 1
ATOM 1157 N N . ASN A 1 146 ? 15.194 1.926 -5.140 1.00 92.25 146 ASN A N 1
ATOM 1158 C CA . ASN A 1 146 ? 16.013 0.911 -5.795 1.00 92.25 146 ASN A CA 1
ATOM 1159 C C . ASN A 1 146 ? 15.427 0.492 -7.151 1.00 92.25 146 ASN A C 1
ATOM 1161 O O . ASN A 1 146 ? 16.168 0.321 -8.117 1.00 92.25 146 ASN A O 1
ATOM 1165 N N . THR A 1 147 ? 14.101 0.362 -7.246 1.00 90.62 147 THR A N 1
ATOM 1166 C CA . THR A 1 147 ? 13.414 0.056 -8.511 1.00 90.62 147 THR A CA 1
ATOM 1167 C C . THR A 1 147 ? 13.613 1.177 -9.533 1.00 90.62 147 THR A C 1
ATOM 1169 O O . THR A 1 147 ? 13.996 0.910 -10.671 1.00 90.62 147 THR A O 1
ATOM 1172 N N . ILE A 1 148 ? 13.426 2.433 -9.115 1.00 90.44 148 ILE A N 1
ATOM 1173 C CA . ILE A 1 148 ? 13.650 3.628 -9.940 1.00 90.44 148 ILE A CA 1
ATOM 1174 C C . ILE A 1 148 ? 15.103 3.669 -10.434 1.00 90.44 148 ILE A C 1
ATOM 1176 O O . ILE A 1 148 ? 15.357 3.870 -11.622 1.00 90.44 148 ILE A O 1
ATOM 1180 N N . ASP A 1 149 ? 16.066 3.440 -9.545 1.00 91.56 149 ASP A N 1
ATOM 1181 C CA . ASP A 1 149 ? 17.487 3.470 -9.892 1.00 91.56 149 ASP A CA 1
ATOM 1182 C C . ASP A 1 149 ? 17.869 2.297 -10.820 1.00 91.56 149 ASP A C 1
ATOM 1184 O O . ASP A 1 149 ? 18.680 2.468 -11.733 1.00 91.56 149 ASP A O 1
ATOM 1188 N N . SER A 1 150 ? 17.219 1.134 -10.681 1.00 91.25 150 SER A N 1
ATOM 1189 C CA . SER A 1 150 ? 17.380 0.003 -11.604 1.00 91.25 150 SER A CA 1
ATOM 1190 C C . SER A 1 150 ? 16.847 0.303 -13.008 1.00 91.25 150 SER A C 1
ATOM 1192 O O . SER A 1 150 ? 17.507 -0.057 -13.983 1.00 91.25 150 SER A O 1
ATOM 1194 N N . ILE A 1 151 ? 15.698 0.979 -13.136 1.00 89.38 151 ILE A N 1
ATOM 1195 C CA . ILE A 1 151 ? 15.150 1.400 -14.440 1.00 89.38 151 ILE A CA 1
ATOM 1196 C C . ILE A 1 151 ? 16.150 2.307 -15.156 1.00 89.38 151 ILE A C 1
ATOM 1198 O O . ILE A 1 151 ? 16.480 2.068 -16.316 1.00 89.38 151 ILE A O 1
ATOM 1202 N N . ARG A 1 152 ? 16.692 3.298 -14.441 1.00 92.75 152 ARG A N 1
ATOM 1203 C CA . ARG A 1 152 ? 17.716 4.195 -14.981 1.00 92.75 152 ARG A CA 1
ATOM 1204 C C . ARG A 1 152 ? 18.958 3.434 -15.438 1.00 92.75 152 ARG A C 1
ATOM 1206 O O . ARG A 1 152 ? 19.405 3.639 -16.558 1.00 92.75 152 ARG A O 1
ATOM 1213 N N . SER A 1 153 ? 19.500 2.560 -14.591 1.00 93.19 153 SER A N 1
ATOM 1214 C CA . SER A 1 153 ? 20.710 1.802 -14.926 1.00 93.19 153 SER A CA 1
ATOM 1215 C C . SER A 1 153 ? 20.506 0.899 -16.147 1.00 93.19 153 SER A C 1
ATOM 1217 O O . SER A 1 153 ? 21.418 0.766 -16.957 1.00 93.19 153 SER A O 1
ATOM 1219 N N . LYS A 1 154 ? 19.315 0.306 -16.309 1.00 90.56 154 LYS A N 1
ATOM 1220 C CA . LYS A 1 154 ? 18.974 -0.481 -17.502 1.00 90.56 154 LYS A CA 1
ATOM 1221 C C . LYS A 1 154 ? 18.889 0.388 -18.754 1.00 90.56 154 LYS A C 1
ATOM 1223 O O . LYS A 1 154 ? 19.428 -0.013 -19.777 1.00 90.56 154 LYS A O 1
ATOM 1228 N N . ALA A 1 155 ? 18.259 1.561 -18.672 1.00 91.31 155 ALA A N 1
ATOM 1229 C CA . ALA A 1 155 ? 18.202 2.505 -19.788 1.00 91.31 155 ALA A CA 1
ATOM 1230 C C . ALA A 1 155 ? 19.610 2.963 -20.212 1.00 91.31 155 ALA A C 1
ATOM 1232 O O . ALA A 1 155 ? 19.926 2.930 -21.396 1.00 91.31 155 ALA A O 1
ATOM 1233 N N . GLU A 1 156 ? 20.479 3.283 -19.246 1.00 93.31 156 GLU A N 1
ATOM 1234 C CA . GLU A 1 156 ? 21.880 3.656 -19.497 1.00 93.31 156 GLU A CA 1
ATOM 1235 C C . GLU A 1 156 ? 22.678 2.512 -20.154 1.00 93.31 156 GLU A C 1
ATOM 1237 O O . GLU A 1 156 ? 23.441 2.760 -21.085 1.00 93.31 156 GLU A O 1
ATOM 1242 N N . SER A 1 157 ? 22.495 1.259 -19.711 1.00 93.06 157 SER A N 1
ATOM 1243 C CA . SER A 1 157 ? 23.152 0.088 -20.325 1.00 93.06 157 SER A CA 1
ATOM 1244 C C . SER A 1 157 ? 22.684 -0.124 -21.763 1.00 93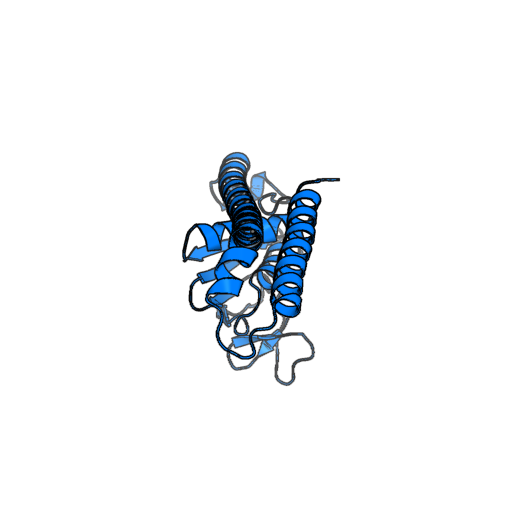.06 157 SER A C 1
ATOM 1246 O O . SER A 1 157 ? 23.505 -0.295 -22.659 1.00 93.06 157 SER A O 1
ATOM 1248 N N . LEU A 1 158 ? 21.368 -0.057 -21.999 1.00 90.69 158 LEU A N 1
ATOM 1249 C CA . LEU A 1 158 ? 20.782 -0.222 -23.331 1.00 90.69 158 LEU A CA 1
ATOM 1250 C C . LEU A 1 158 ? 21.265 0.860 -24.299 1.00 90.69 158 LEU A C 1
ATOM 1252 O O . LEU A 1 158 ? 21.575 0.552 -25.443 1.00 90.69 158 LEU A O 1
ATOM 1256 N N . GLU A 1 159 ? 21.379 2.107 -23.840 1.00 91.25 159 GLU A N 1
ATOM 1257 C CA . GLU A 1 159 ? 21.901 3.218 -24.640 1.00 91.25 159 GLU A CA 1
ATOM 1258 C C . GLU A 1 159 ? 23.372 3.006 -25.035 1.00 91.25 159 GLU A C 1
ATOM 1260 O O . GLU A 1 159 ? 23.756 3.287 -26.170 1.00 91.25 159 GLU A O 1
ATOM 1265 N N . GLN A 1 160 ? 24.193 2.470 -24.126 1.00 92.00 160 GLN A N 1
ATOM 1266 C CA . GLN A 1 160 ? 25.605 2.167 -24.391 1.00 92.00 160 GLN A CA 1
ATOM 1267 C C . GLN A 1 160 ? 25.795 0.960 -25.316 1.00 92.00 160 GLN A C 1
ATOM 1269 O O . GLN A 1 160 ? 26.723 0.951 -26.124 1.00 92.00 160 GLN A O 1
ATOM 1274 N N . GLU A 1 161 ? 24.940 -0.055 -25.193 1.00 91.38 161 GLU A N 1
ATOM 1275 C CA . GLU A 1 161 ? 24.992 -1.283 -25.993 1.00 91.38 161 GLU A CA 1
ATOM 1276 C C . GLU A 1 161 ? 24.343 -1.114 -27.374 1.00 91.38 161 GLU A C 1
ATOM 1278 O O . GLU A 1 161 ? 24.670 -1.869 -28.293 1.00 91.38 161 GLU A O 1
ATOM 1283 N N . LEU A 1 162 ? 23.480 -0.106 -27.557 1.00 90.19 162 LEU A N 1
ATOM 1284 C CA . LEU A 1 162 ? 22.734 0.139 -28.795 1.00 90.19 162 LEU A CA 1
ATOM 1285 C C . LEU A 1 162 ? 23.602 0.098 -30.068 1.00 90.19 162 LEU A C 1
ATOM 1287 O O . LEU A 1 162 ? 23.197 -0.580 -31.012 1.00 90.19 162 LEU A O 1
ATOM 1291 N N . PRO A 1 163 ? 24.793 0.738 -30.127 1.00 87.19 163 PRO A N 1
ATOM 1292 C CA . PRO A 1 163 ? 25.634 0.692 -31.322 1.00 87.19 163 PRO A CA 1
ATOM 1293 C C . PRO A 1 163 ? 26.096 -0.726 -31.668 1.00 87.19 163 PRO A C 1
ATOM 1295 O O . PRO A 1 163 ? 26.103 -1.093 -32.834 1.00 87.19 163 PRO A O 1
ATOM 1298 N N . SER A 1 164 ? 26.433 -1.538 -30.660 1.00 88.00 164 SER A N 1
ATOM 1299 C CA . SER A 1 164 ? 26.828 -2.936 -30.877 1.00 88.00 164 SER A CA 1
ATOM 1300 C C . SER A 1 164 ? 25.649 -3.841 -31.236 1.00 88.00 164 SER A C 1
ATOM 1302 O O . SER A 1 164 ? 25.802 -4.760 -32.028 1.00 88.00 164 SER A O 1
ATOM 1304 N N . LEU A 1 165 ? 24.458 -3.566 -30.695 1.00 86.31 165 LEU A N 1
ATOM 1305 C CA . LEU A 1 165 ? 23.242 -4.313 -31.024 1.00 86.31 165 LEU A CA 1
ATOM 1306 C C . LEU A 1 165 ? 22.753 -4.012 -32.445 1.00 86.31 165 LEU A C 1
ATOM 1308 O O . LEU A 1 165 ? 22.170 -4.886 -33.079 1.00 86.31 165 LEU A O 1
ATOM 1312 N N . ALA A 1 166 ? 23.003 -2.798 -32.942 1.00 85.94 166 ALA A N 1
ATOM 1313 C CA . ALA A 1 166 ? 22.685 -2.400 -34.309 1.00 85.94 166 ALA A CA 1
ATOM 1314 C C . ALA A 1 166 ? 23.501 -3.183 -35.353 1.00 85.94 166 ALA A C 1
ATOM 1316 O O . ALA A 1 166 ? 22.974 -3.485 -36.422 1.00 85.94 166 ALA A O 1
ATOM 1317 N N . ASP A 1 167 ? 24.749 -3.547 -35.036 1.00 85.88 167 ASP A N 1
ATOM 1318 C CA . ASP A 1 167 ? 25.622 -4.320 -35.932 1.00 85.88 167 ASP A CA 1
ATOM 1319 C C . ASP A 1 167 ? 25.105 -5.756 -36.163 1.00 85.88 167 ASP A C 1
ATOM 1321 O O . ASP A 1 167 ? 25.281 -6.310 -37.249 1.00 85.88 167 ASP A O 1
ATOM 1325 N N . ASP A 1 168 ? 24.426 -6.334 -35.165 1.00 87.88 168 ASP A N 1
ATOM 1326 C CA . ASP A 1 168 ? 23.858 -7.692 -35.193 1.00 87.88 168 ASP A CA 1
ATOM 1327 C C . ASP A 1 168 ? 22.328 -7.705 -35.425 1.00 87.88 168 ASP A C 1
ATOM 1329 O O . ASP A 1 168 ? 21.673 -8.750 -35.305 1.00 87.88 168 ASP A O 1
ATOM 1333 N N . ALA A 1 169 ? 21.724 -6.552 -35.729 1.00 86.44 169 ALA A N 1
ATOM 1334 C CA . ALA A 1 169 ? 20.276 -6.408 -35.814 1.00 86.44 169 ALA A CA 1
ATOM 1335 C C . ALA A 1 169 ? 19.682 -7.066 -37.080 1.00 86.44 169 ALA A C 1
ATOM 1337 O O . ALA A 1 169 ? 20.277 -7.017 -38.158 1.00 86.44 169 ALA A O 1
ATOM 1338 N N . PRO A 1 170 ? 18.481 -7.671 -36.990 1.00 87.88 170 PRO A N 1
ATOM 1339 C CA . PRO A 1 170 ? 17.801 -8.236 -38.150 1.00 87.88 170 PRO A CA 1
ATOM 1340 C C . PRO A 1 170 ? 17.343 -7.151 -39.137 1.00 87.88 170 PRO A C 1
ATOM 1342 O O . PRO A 1 170 ? 17.068 -6.012 -38.756 1.00 87.88 170 PRO A O 1
ATOM 1345 N N . ASP A 1 171 ? 17.174 -7.539 -40.404 1.00 85.31 171 ASP A N 1
ATOM 1346 C CA . ASP A 1 171 ? 16.630 -6.659 -41.443 1.00 85.31 171 ASP A CA 1
ATOM 1347 C C . ASP A 1 171 ? 15.267 -6.076 -41.025 1.00 85.31 171 ASP A C 1
ATOM 1349 O O . ASP A 1 171 ? 14.335 -6.806 -40.677 1.00 85.31 171 ASP A O 1
ATOM 1353 N N . GLY A 1 172 ? 15.145 -4.747 -41.091 1.00 82.69 172 GLY A N 1
ATOM 1354 C CA . GLY A 1 172 ? 13.944 -4.012 -40.679 1.00 82.69 172 GLY A CA 1
ATOM 1355 C C . GLY A 1 172 ? 13.936 -3.548 -39.219 1.00 82.69 172 GLY A C 1
ATOM 1356 O O . GLY A 1 172 ? 12.921 -3.014 -38.776 1.00 82.69 172 GLY A O 1
ATOM 1357 N N . TRP A 1 173 ? 15.034 -3.728 -38.477 1.00 87.06 173 TRP A N 1
ATOM 1358 C CA . TRP A 1 173 ? 15.222 -3.079 -37.180 1.00 87.06 173 TRP A CA 1
ATOM 1359 C C . TRP A 1 173 ? 15.323 -1.553 -37.325 1.00 87.06 173 TRP A C 1
ATOM 1361 O O . TRP A 1 173 ? 15.976 -1.046 -38.238 1.00 87.06 173 TRP A O 1
ATOM 1371 N N . ASP A 1 174 ? 14.670 -0.836 -36.411 1.00 88.38 174 ASP A N 1
ATOM 1372 C CA . ASP A 1 174 ? 14.594 0.623 -36.391 1.00 88.38 174 ASP A CA 1
ATOM 1373 C C . ASP A 1 174 ? 15.320 1.161 -35.150 1.00 88.38 174 ASP A C 1
ATOM 1375 O O . ASP A 1 174 ? 14.846 1.031 -34.016 1.00 88.38 174 ASP A O 1
ATOM 1379 N N . GLY A 1 175 ? 16.500 1.738 -35.374 1.00 86.00 175 GLY A N 1
ATOM 1380 C CA . GLY A 1 175 ? 17.312 2.319 -34.308 1.00 86.00 175 GLY A CA 1
ATOM 1381 C C . GLY A 1 175 ? 16.735 3.611 -33.734 1.00 86.00 175 GLY A C 1
ATOM 1382 O O . GLY A 1 175 ? 16.950 3.886 -32.553 1.00 86.00 175 GLY A O 1
ATOM 1383 N N . ASP A 1 176 ? 15.964 4.367 -34.521 1.00 88.00 176 ASP A N 1
ATOM 1384 C CA . ASP A 1 176 ? 15.312 5.587 -34.043 1.00 88.00 176 ASP A CA 1
ATOM 1385 C C . ASP A 1 176 ? 14.191 5.221 -33.062 1.00 88.00 176 ASP A C 1
ATOM 1387 O O . ASP A 1 176 ? 14.113 5.795 -31.976 1.00 88.00 176 ASP A O 1
ATOM 1391 N N . LEU A 1 177 ? 13.406 4.182 -33.372 1.00 90.00 177 LEU A N 1
ATOM 1392 C CA . LEU A 1 177 ? 12.402 3.639 -32.450 1.00 90.00 177 LEU A CA 1
ATOM 1393 C C . LEU A 1 177 ? 13.034 3.146 -31.137 1.00 90.00 177 LEU A C 1
ATOM 1395 O O . LEU A 1 177 ? 12.505 3.390 -30.054 1.00 90.00 177 LEU A O 1
ATOM 1399 N N . ALA A 1 178 ? 14.186 2.475 -31.203 1.00 87.88 178 ALA A N 1
ATOM 1400 C CA . ALA A 1 178 ? 14.880 2.009 -30.003 1.00 87.88 178 ALA A CA 1
ATOM 1401 C C . ALA A 1 178 ? 15.368 3.173 -29.115 1.00 87.88 178 ALA A C 1
ATOM 1403 O O . ALA A 1 178 ? 15.265 3.105 -27.887 1.00 87.88 178 ALA A O 1
ATOM 1404 N N . LEU A 1 179 ? 15.852 4.263 -29.722 1.00 89.69 179 LEU A N 1
ATOM 1405 C CA . LEU A 1 179 ? 16.208 5.491 -29.006 1.00 89.69 179 LEU A CA 1
ATOM 1406 C C . LEU A 1 179 ? 14.980 6.190 -28.405 1.00 89.69 179 LEU A C 1
ATOM 1408 O O . LEU A 1 179 ? 15.068 6.710 -27.290 1.00 89.69 179 LEU A O 1
ATOM 1412 N N . GLU A 1 180 ? 13.838 6.185 -29.098 1.00 92.44 180 GLU A N 1
ATOM 1413 C CA . GLU A 1 180 ? 12.576 6.713 -28.566 1.00 92.44 180 GLU A CA 1
ATOM 1414 C C . GLU A 1 180 ? 12.132 5.960 -27.306 1.00 92.44 180 GLU A C 1
ATOM 1416 O O . GLU A 1 180 ? 11.801 6.597 -26.302 1.00 92.44 180 GLU A O 1
ATOM 1421 N N . GLU A 1 181 ? 12.197 4.627 -27.307 1.00 91.25 181 GLU A N 1
ATOM 1422 C CA . GLU A 1 181 ? 11.842 3.795 -26.148 1.00 91.25 181 GLU A CA 1
ATOM 1423 C C . GLU A 1 181 ? 12.784 4.025 -24.951 1.00 91.25 181 GLU A C 1
ATOM 1425 O O . GLU A 1 181 ? 12.336 4.148 -23.806 1.00 91.25 181 GLU A O 1
ATOM 1430 N N . ILE A 1 182 ? 14.093 4.173 -25.192 1.00 91.62 182 ILE A N 1
ATOM 1431 C CA . ILE A 1 182 ? 15.057 4.565 -24.146 1.00 91.62 182 ILE A CA 1
ATOM 1432 C C . ILE A 1 182 ? 14.711 5.960 -23.599 1.00 91.62 182 ILE A C 1
ATOM 1434 O O . ILE A 1 182 ? 14.694 6.181 -22.382 1.00 91.62 182 ILE A O 1
ATOM 1438 N N . GLY A 1 183 ? 14.379 6.903 -24.483 1.00 91.06 183 GLY A N 1
ATOM 1439 C CA . GLY A 1 183 ? 13.915 8.237 -24.113 1.00 91.06 183 GLY A CA 1
ATOM 1440 C C . GLY A 1 183 ? 12.651 8.205 -23.245 1.00 91.06 183 GLY A C 1
ATOM 1441 O O . GLY A 1 183 ? 12.571 8.925 -22.243 1.00 91.06 183 GLY A O 1
ATOM 1442 N N . ALA A 1 184 ? 11.693 7.338 -23.577 1.00 92.06 184 ALA A N 1
ATOM 1443 C CA . ALA A 1 184 ? 10.476 7.120 -22.802 1.00 92.06 184 ALA A CA 1
ATOM 1444 C C . ALA A 1 184 ? 10.782 6.547 -21.409 1.00 92.06 184 ALA A C 1
ATOM 1446 O O . ALA A 1 184 ? 10.260 7.060 -20.415 1.00 92.06 184 ALA A O 1
ATOM 1447 N N . ALA A 1 185 ? 11.697 5.577 -21.305 1.00 90.25 185 ALA A N 1
ATOM 1448 C CA . ALA A 1 185 ? 12.139 5.025 -20.023 1.00 90.25 185 ALA A CA 1
ATOM 1449 C C . ALA A 1 185 ? 12.777 6.096 -19.117 1.00 90.25 185 ALA A C 1
ATOM 1451 O O . ALA A 1 185 ? 12.482 6.166 -17.920 1.00 90.25 185 ALA A O 1
ATOM 1452 N N . TYR A 1 186 ? 13.598 6.996 -19.672 1.00 91.19 186 TYR A N 1
ATOM 1453 C CA . TYR A 1 186 ? 14.132 8.132 -18.912 1.00 91.19 186 TYR A CA 1
ATOM 1454 C C . TYR A 1 186 ? 13.049 9.128 -18.487 1.00 91.19 186 TYR A C 1
ATOM 1456 O O . TYR A 1 186 ? 13.128 9.690 -17.389 1.00 91.19 186 TYR A O 1
ATOM 1464 N N . ALA A 1 187 ? 12.050 9.379 -19.335 1.00 91.19 187 ALA A N 1
ATOM 1465 C CA . ALA A 1 187 ? 10.928 10.244 -18.990 1.00 91.19 187 ALA A CA 1
ATOM 1466 C C . ALA A 1 187 ? 10.103 9.650 -17.836 1.00 91.19 187 ALA A C 1
ATOM 1468 O O . ALA A 1 187 ? 9.804 10.359 -16.871 1.00 91.19 187 ALA A O 1
ATOM 1469 N N . GLU A 1 188 ? 9.811 8.348 -17.882 1.00 88.00 188 GLU A N 1
ATOM 1470 C CA . GLU A 1 188 ? 9.130 7.630 -16.805 1.00 88.0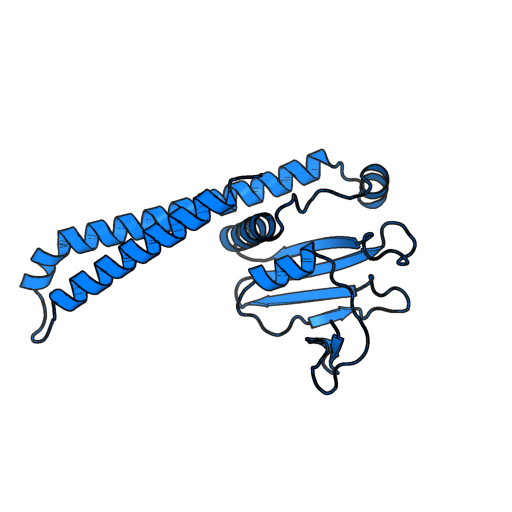0 188 GLU A CA 1
ATOM 1471 C C . GLU A 1 188 ? 9.944 7.661 -15.506 1.00 88.00 188 GLU A C 1
ATOM 1473 O O . GLU A 1 188 ? 9.416 8.038 -14.456 1.00 88.00 188 GLU A O 1
ATOM 1478 N N . TRP A 1 189 ? 11.246 7.367 -15.576 1.00 90.19 189 TRP A N 1
ATOM 1479 C CA . TRP A 1 189 ? 12.154 7.468 -14.432 1.00 90.19 189 TRP A CA 1
ATOM 1480 C C . TRP A 1 189 ? 12.107 8.860 -13.785 1.00 90.19 189 TRP A C 1
ATOM 1482 O O . TRP A 1 189 ? 11.966 8.974 -12.563 1.00 90.19 189 TRP A O 1
ATOM 1492 N N . ARG A 1 190 ? 12.173 9.936 -14.585 1.00 88.81 190 ARG A N 1
ATOM 1493 C CA . ARG A 1 190 ? 12.095 11.322 -14.082 1.00 88.81 190 ARG A CA 1
ATOM 1494 C C . ARG A 1 190 ? 10.782 11.582 -13.350 1.00 88.81 190 ARG A C 1
ATOM 1496 O O . ARG A 1 190 ? 10.803 12.182 -12.274 1.00 88.81 190 ARG A O 1
ATOM 1503 N N . LEU A 1 191 ? 9.660 11.129 -13.908 1.00 86.56 191 LEU A N 1
ATOM 1504 C CA . LEU A 1 191 ? 8.340 11.285 -13.295 1.00 86.56 191 LEU A CA 1
ATOM 1505 C C . LEU A 1 191 ? 8.244 10.516 -11.973 1.00 86.56 191 LEU A C 1
ATOM 1507 O O . LEU A 1 191 ? 7.869 11.097 -10.953 1.00 86.56 191 LEU A O 1
ATOM 1511 N N . GLN A 1 192 ? 8.644 9.243 -11.952 1.00 84.94 192 GLN A N 1
ATOM 1512 C CA . GLN A 1 192 ? 8.602 8.414 -10.745 1.00 84.94 192 GLN A CA 1
ATOM 1513 C C . GLN A 1 192 ? 9.528 8.951 -9.646 1.00 84.94 192 GLN A C 1
ATOM 1515 O O . GLN A 1 192 ? 9.141 9.000 -8.476 1.00 84.94 192 GLN A O 1
ATOM 1520 N N . ARG A 1 193 ? 10.727 9.430 -10.002 1.00 86.56 193 ARG A N 1
ATOM 1521 C CA . ARG A 1 193 ? 11.660 10.054 -9.052 1.00 86.56 193 ARG A CA 1
ATOM 1522 C C . ARG A 1 193 ? 11.086 11.338 -8.455 1.00 86.56 193 ARG A C 1
ATOM 1524 O O . ARG A 1 193 ? 11.199 11.563 -7.247 1.00 86.56 193 ARG A O 1
ATOM 1531 N N . MET A 1 194 ? 10.449 12.169 -9.278 1.00 84.38 194 MET A N 1
ATOM 1532 C CA . MET A 1 194 ? 9.773 13.379 -8.814 1.00 84.38 194 MET A CA 1
ATOM 1533 C C . MET A 1 194 ? 8.633 13.042 -7.842 1.00 84.38 194 MET A C 1
ATOM 1535 O O . MET A 1 194 ? 8.576 13.601 -6.753 1.00 84.38 194 MET A O 1
ATOM 1539 N N . LEU A 1 195 ? 7.781 12.070 -8.172 1.00 76.69 195 LEU A N 1
ATOM 1540 C CA . LEU A 1 195 ? 6.686 11.635 -7.295 1.00 76.69 195 LEU A CA 1
ATOM 1541 C C . LEU A 1 195 ? 7.193 11.058 -5.967 1.00 76.69 195 LEU A C 1
ATOM 1543 O O . LEU A 1 195 ? 6.680 11.424 -4.910 1.00 76.69 195 LEU A O 1
ATOM 1547 N N . CYS A 1 196 ? 8.238 10.227 -6.005 1.00 77.12 196 CYS A N 1
ATOM 1548 C CA . CYS A 1 196 ? 8.869 9.673 -4.807 1.00 77.12 196 CYS A CA 1
ATOM 1549 C C . CYS A 1 196 ? 9.408 10.778 -3.885 1.00 77.12 196 CYS A C 1
ATOM 1551 O O . CYS A 1 196 ? 9.231 10.720 -2.674 1.00 77.12 196 CYS A O 1
ATOM 1553 N N . THR A 1 197 ? 10.017 11.825 -4.4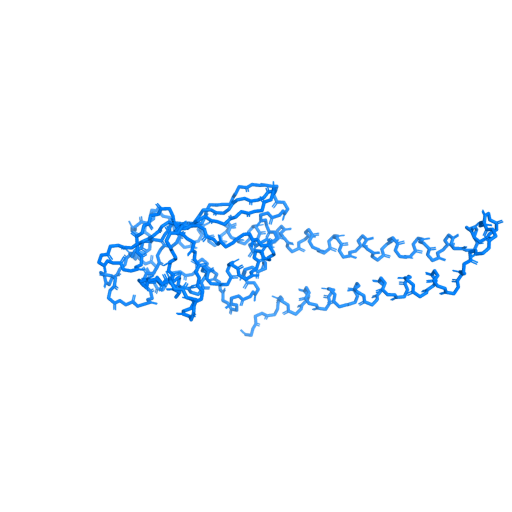50 1.00 73.62 197 THR A N 1
ATOM 1554 C CA . THR A 1 197 ? 10.559 12.944 -3.657 1.00 73.62 197 THR A CA 1
ATOM 1555 C C . THR A 1 197 ? 9.493 13.911 -3.141 1.00 73.62 197 THR A C 1
ATOM 1557 O O . THR A 1 197 ? 9.646 14.441 -2.040 1.00 73.62 197 THR A O 1
ATOM 1560 N N . THR A 1 198 ? 8.403 14.132 -3.880 1.00 67.62 198 THR A N 1
ATOM 1561 C CA . THR A 1 198 ? 7.305 15.009 -3.441 1.00 67.62 198 THR A CA 1
ATOM 1562 C C . THR A 1 198 ? 6.438 14.351 -2.367 1.00 67.62 198 THR A C 1
ATOM 1564 O O . THR A 1 198 ? 6.029 15.032 -1.431 1.00 67.62 198 THR A O 1
ATOM 1567 N N . ALA A 1 199 ? 6.239 13.028 -2.421 1.00 60.41 199 ALA A N 1
ATOM 1568 C CA . ALA A 1 199 ? 5.544 12.263 -1.377 1.00 60.41 199 ALA A CA 1
ATOM 1569 C C . ALA A 1 199 ? 6.229 12.330 0.009 1.00 60.41 199 ALA A C 1
ATOM 1571 O O . ALA A 1 199 ? 5.643 11.924 1.009 1.00 60.41 199 ALA A O 1
ATOM 1572 N N . LEU A 1 200 ? 7.463 12.845 0.076 1.00 51.47 200 LEU A N 1
ATOM 1573 C CA . LEU A 1 200 ? 8.298 12.920 1.277 1.00 51.47 200 LEU A CA 1
ATOM 1574 C C . LEU A 1 200 ? 8.350 14.312 1.926 1.00 51.47 200 LEU A C 1
ATOM 1576 O O . LEU A 1 200 ? 9.102 14.494 2.884 1.00 51.47 200 LEU A O 1
ATOM 1580 N N . ARG A 1 201 ? 7.594 15.303 1.436 1.00 42.06 201 ARG A N 1
ATOM 1581 C CA . ARG A 1 201 ? 7.484 16.601 2.118 1.00 42.06 201 ARG A CA 1
ATOM 1582 C C . ARG A 1 201 ? 6.202 16.645 2.948 1.00 42.06 201 ARG A C 1
ATOM 1584 O O . ARG A 1 201 ? 5.140 16.843 2.364 1.00 42.06 201 ARG A O 1
ATOM 1591 N N . PRO A 1 202 ? 6.270 16.480 4.281 1.00 42.59 202 PRO A N 1
ATOM 1592 C CA . PRO A 1 202 ? 5.202 16.999 5.119 1.00 42.59 202 PRO A CA 1
ATOM 1593 C C . PRO A 1 202 ? 5.194 18.528 4.963 1.00 42.59 202 PRO A C 1
ATOM 1595 O O . PRO A 1 202 ? 6.257 19.153 5.021 1.00 42.59 202 PRO A O 1
ATOM 1598 N N . GLU A 1 203 ? 4.021 19.108 4.704 1.00 38.94 203 GLU A N 1
ATOM 1599 C CA . GLU A 1 203 ? 3.793 20.533 4.986 1.00 38.94 203 GLU A CA 1
ATOM 1600 C C . GLU A 1 203 ? 3.827 20.791 6.498 1.00 38.94 203 GLU A C 1
ATOM 1602 O O . GLU A 1 203 ? 3.353 19.917 7.265 1.00 38.94 203 GLU A O 1
#

Sequence (203 aa):
MKIDQEARLRHANFPGAEGSLFLGDVTDALLRCFGAHEPPRVTELPGFDQQRWILVVSDPEVSITIESRSYWGMGLLSTCFLNSIKIVGPLNRRARIVFDLAAALGRNPWEAKWKNRFAKNTGVTSTEEKEKWEALIEFGRDDLSNTIDSIRSKAESLEQELPSLADDAPDGWDGDLALEEIGAAYAEWRLQRMLCTTALRPE

Secondary structure (DSSP, 8-state):
-EE-TTSBEE-TT-TT-BS----HHHHHHHHHHH-S-SPPEEEE---S-TT-EEEEEE-SS-EEEEEEEE-SGGG-STT-EEEEEEEES-HHHHHHHHHHHHHHHSS-TT--SSHHHHHHHHS--HHHHHHHHHHHHHHHHHHHHHHHHHHHHHHHHHHHHHHHHHHTPPTT--HHHHHHHHHHHHHHHHHHHHHHHHTT---

pLDDT: mean 86.96, std 9.29, range [38.94, 97.12]

Radius of gyration: 22.2 Å; chains: 1; bounding box: 56×33×68 Å

Foldseek 3Di:
DFAAPQQFDDDPPDPRTDDDAQQPLLRVLLVVLLPDWDGWGWPAQDDPQNQATWIWIDDPFKIKIWGWDFLDDSSPDSQRTDIDIDMDGDLLSQLLSLLSSCLSSLHDPLDRPDQVSVCVVVVDHSVVSVVVSVVSNVSNLVSLVVVLVVLVVVLVVCVVCLVVCVVVDDPPDDSVVSVVVSVVSVVVSVVSVVSSVVSPDRD